Protein AF-A0A8H6L7W1-F1 (afdb_monomer)

Solvent-accessible surface area (backbone atoms only — not comparable to full-atom values): 14641 Å² total; per-residue (Å²): 111,74,62,35,68,61,37,72,23,48,51,27,48,73,57,43,58,83,92,48,17,68,61,54,17,50,52,30,41,51,31,44,53,52,17,53,49,39,42,54,36,51,52,20,42,55,53,21,52,54,54,50,49,52,48,50,74,74,33,89,84,60,77,91,52,53,63,60,45,28,51,37,19,43,51,44,48,53,52,53,48,54,44,54,72,76,39,52,90,49,42,60,59,52,50,46,52,50,52,52,51,51,57,52,48,49,51,65,51,48,51,55,49,68,71,68,51,71,69,93,61,42,64,60,47,71,77,70,59,85,80,75,85,83,78,54,100,42,69,68,59,44,51,60,57,52,49,41,59,58,53,45,70,65,52,64,47,58,60,65,44,46,41,78,55,100,66,30,71,69,49,43,64,52,44,42,59,31,51,77,76,62,77,81,87,69,86,90,83,80,83,79,59,61,67,61,53,52,52,50,47,54,52,29,48,60,55,29,55,39,42,67,80,28,70,67,62,44,54,48,38,48,47,46,22,42,49,22,48,50,52,39,50,49,58,43,51,50,40,52,51,52,35,57,74,67,72,48,81,78,77,69,68,82,81,60,80,81,117

Sequence (259 aa):
MAPTLNGQYHWVSKFAPPSAQRILSFMTGWRCVLGWQVNIASGGYLVAVQILGIMILNDPSYVFERWHGTFLIIVAAAVAISFNTFFAKRLPLVEGLMLFIHVCGFFAILIPLWVLAPKKKLARLVFTEFQINGGWPSLGLSCLIEITGLVYSLTGPNSAMHMYIRDASPVLPLGMMRTVLLMPSVEPGWDVLLNAISVSFVLTCLLSFMNIGGSVVFNASFSLTVAAFLSSYITYNFYIILKRWRGKALRNPSVELGR

Organism: NCBI:txid112416

pLDDT: mean 73.67, std 15.37, range [29.95, 95.25]

Radius of gyration: 21.75 Å; Cα contacts (8 Å, |Δi|>4): 202; chains: 1; bounding box: 56×39×64 Å

Foldseek 3Di:
DAQDLLFLLVLLLVLPDPVCSVVLSVLLVVLLVLLVLLLLLLVQLVVLVVVVVVVVVVDVPDDDDLVSSLVSSLVSLVVVLVCCQPPVVCVLVVVVVVLVCVVVVVCVVVVCCVVVPDPPCVVCCPPPDDDPPVPDPDPVVSVVLVVLVVLLVLLQLSVVSNADDPDCPPCNVVVSVCSNPDDDDDDDDDDDPVVVSVVSSVSSSVLSCVSNVHVVSSSVSSVSSSCSSVVSVCSSVVSVVVCVVVVHDDDDPVPPPPD

Mean predicted aligned error: 10.78 Å

Structure (mmCIF, N/CA/C/O backbone):
data_AF-A0A8H6L7W1-F1
#
_entry.id   AF-A0A8H6L7W1-F1
#
loop_
_atom_site.group_PDB
_atom_site.id
_atom_site.type_symbol
_atom_site.label_atom_id
_atom_site.label_alt_id
_atom_site.label_comp_id
_atom_site.label_asym_id
_atom_site.label_entity_id
_atom_site.label_seq_id
_atom_site.pdbx_PDB_ins_code
_atom_site.Cartn_x
_atom_site.Cartn_y
_atom_site.Cartn_z
_atom_site.occupancy
_atom_site.B_iso_or_equiv
_atom_site.auth_seq_id
_atom_site.auth_comp_id
_atom_site.auth_asym_id
_atom_site.auth_atom_id
_atom_site.pdbx_PDB_model_num
ATOM 1 N N . MET A 1 1 ? -10.646 -12.281 20.533 1.00 46.62 1 MET A N 1
ATOM 2 C CA . MET A 1 1 ? -10.748 -10.894 20.018 1.00 46.62 1 MET A CA 1
ATOM 3 C C . MET A 1 1 ? -12.209 -10.649 19.674 1.00 46.62 1 MET A C 1
ATOM 5 O O . MET A 1 1 ? -12.828 -11.582 19.184 1.00 46.62 1 MET A O 1
ATOM 9 N N . ALA A 1 2 ? -12.780 -9.479 19.976 1.00 44.72 2 ALA A N 1
ATOM 10 C CA . ALA A 1 2 ? -14.128 -9.151 19.504 1.00 44.72 2 ALA A CA 1
ATOM 11 C C . ALA A 1 2 ? -14.002 -8.436 18.150 1.00 44.72 2 ALA A C 1
ATOM 13 O O . ALA A 1 2 ? -13.440 -7.336 18.138 1.00 44.72 2 ALA A O 1
ATOM 14 N N . PRO A 1 3 ? -14.453 -9.035 17.034 1.00 44.62 3 PRO A N 1
ATOM 15 C CA . PRO A 1 3 ? -14.547 -8.335 15.766 1.00 44.62 3 PRO A CA 1
ATOM 16 C C . PRO A 1 3 ? -15.623 -7.272 15.961 1.00 44.62 3 PRO A C 1
ATOM 18 O O . PRO A 1 3 ? -16.750 -7.544 16.370 1.00 44.62 3 PRO A O 1
ATOM 21 N N . THR A 1 4 ? -15.278 -6.025 15.740 1.00 51.28 4 THR A N 1
ATOM 22 C CA . THR A 1 4 ? -16.279 -4.968 15.715 1.00 51.28 4 THR A CA 1
ATOM 23 C C . THR A 1 4 ? -15.988 -4.168 14.473 1.00 51.28 4 THR A C 1
ATOM 25 O O . THR A 1 4 ? -14.818 -3.890 14.221 1.00 51.28 4 THR A O 1
ATOM 28 N N . LEU A 1 5 ? -17.029 -3.737 13.756 1.00 48.47 5 LEU A N 1
ATOM 29 C CA . LEU A 1 5 ? -16.922 -2.758 12.660 1.00 48.47 5 LEU A CA 1
ATOM 30 C C . LEU A 1 5 ? -16.030 -1.557 13.048 1.00 48.47 5 LEU A C 1
ATOM 32 O O . LEU A 1 5 ? -15.353 -0.957 12.220 1.00 48.47 5 LEU A O 1
ATOM 36 N N . ASN A 1 6 ? -15.955 -1.280 14.353 1.00 50.97 6 ASN A N 1
ATOM 37 C CA . ASN A 1 6 ? -15.177 -0.222 14.975 1.00 50.97 6 ASN A CA 1
ATOM 38 C C . ASN A 1 6 ? -13.661 -0.507 15.155 1.00 50.97 6 ASN A C 1
ATOM 40 O O . ASN A 1 6 ? -12.960 0.287 15.777 1.00 50.97 6 ASN A O 1
ATOM 44 N N . GLY A 1 7 ? -13.129 -1.621 14.640 1.00 64.31 7 GLY A N 1
ATOM 45 C CA . GLY A 1 7 ? -11.688 -1.900 14.531 1.00 64.31 7 GLY A CA 1
ATOM 46 C C . GLY A 1 7 ? -10.834 -1.651 15.792 1.00 64.31 7 GLY A C 1
ATOM 47 O O . GLY A 1 7 ? -11.263 -1.843 16.931 1.00 64.31 7 GLY A O 1
ATOM 48 N N . GLN A 1 8 ? -9.586 -1.212 15.589 1.00 64.19 8 GLN A N 1
ATOM 49 C CA . GLN A 1 8 ? -8.576 -1.074 16.653 1.00 64.19 8 GLN A CA 1
ATOM 50 C C . GLN A 1 8 ? -8.909 -0.002 17.707 1.00 64.19 8 GLN A C 1
ATOM 52 O O . GLN A 1 8 ? -8.559 -0.147 18.882 1.00 64.19 8 GLN A O 1
ATOM 57 N N . TYR A 1 9 ? -9.594 1.078 17.318 1.00 68.38 9 TYR A N 1
ATOM 58 C CA . TYR A 1 9 ? -9.931 2.168 18.238 1.00 68.38 9 TYR A CA 1
ATOM 59 C C . TYR A 1 9 ? -10.991 1.747 19.263 1.00 68.38 9 TYR A C 1
ATOM 61 O O . TYR A 1 9 ? -10.940 2.193 20.410 1.00 68.38 9 TYR A O 1
ATOM 69 N N . HIS A 1 10 ? -11.898 0.834 18.900 1.00 70.38 10 HIS A N 1
ATOM 70 C CA . HIS A 1 10 ? -12.847 0.248 19.842 1.00 70.38 10 HIS A CA 1
ATOM 71 C C . HIS A 1 10 ? -12.136 -0.522 20.951 1.00 70.38 10 HIS A C 1
ATOM 73 O O . HIS A 1 10 ? -12.467 -0.378 22.129 1.00 70.38 10 HIS A O 1
ATOM 79 N N . TRP A 1 11 ? -11.103 -1.291 20.614 1.00 68.12 11 TRP A N 1
ATOM 80 C CA . TRP A 1 11 ? -10.341 -2.007 21.629 1.00 68.12 11 TRP A CA 1
ATOM 81 C C . TRP A 1 11 ? -9.561 -1.061 22.535 1.00 68.12 11 TRP A C 1
ATOM 83 O O . TRP A 1 11 ? -9.582 -1.240 23.752 1.00 68.12 11 TRP A O 1
ATOM 93 N N . VAL A 1 12 ? -8.942 -0.013 21.984 1.00 70.12 12 VAL A N 1
ATOM 94 C CA . VAL A 1 12 ? -8.317 1.033 22.810 1.00 70.12 12 VAL A CA 1
ATOM 95 C C . VAL A 1 12 ? -9.345 1.648 23.757 1.00 70.12 12 VAL A C 1
ATOM 97 O O . VAL A 1 12 ? -9.056 1.774 24.944 1.00 70.12 12 VAL A O 1
ATOM 100 N N . SER A 1 13 ? -10.574 1.895 23.300 1.00 70.75 13 SER A N 1
ATOM 101 C CA . SER A 1 13 ? -11.638 2.396 24.174 1.00 70.75 13 SER A CA 1
ATOM 102 C C . SER A 1 13 ? -12.007 1.421 25.302 1.00 70.75 13 SER A C 1
ATOM 104 O O . SER A 1 13 ? -12.389 1.844 26.382 1.00 70.75 13 SER A O 1
ATOM 106 N N . LYS A 1 14 ? -11.845 0.109 25.105 1.00 70.25 14 LYS A N 1
ATOM 107 C CA . LYS A 1 14 ? -12.203 -0.912 26.105 1.00 70.25 14 LYS A CA 1
ATOM 108 C C . LYS A 1 14 ? -11.079 -1.221 27.102 1.00 70.25 14 LYS A C 1
ATOM 110 O O . LYS A 1 14 ? -11.341 -1.692 28.212 1.00 70.25 14 LYS A O 1
ATOM 115 N N . PHE A 1 15 ? -9.824 -1.011 26.704 1.00 70.06 15 PHE A N 1
ATOM 116 C CA . PHE A 1 15 ? -8.646 -1.396 27.490 1.00 70.06 15 PHE A CA 1
ATOM 117 C C . PHE A 1 15 ? -7.860 -0.217 28.076 1.00 70.06 15 PHE A C 1
ATOM 119 O O . PHE A 1 15 ? -7.130 -0.425 29.048 1.00 70.06 15 PHE A O 1
ATOM 126 N N . ALA A 1 16 ? -8.006 0.994 27.534 1.00 72.94 16 ALA A N 1
ATOM 127 C CA . ALA A 1 16 ? -7.352 2.189 28.057 1.00 72.94 16 ALA A CA 1
ATOM 128 C C . ALA A 1 16 ? -7.916 2.610 29.432 1.00 72.94 16 ALA A C 1
ATOM 130 O O . ALA A 1 16 ? -9.067 2.309 29.757 1.00 72.94 16 ALA A O 1
ATOM 131 N N . PRO A 1 17 ? -7.124 3.315 30.265 1.00 74.81 17 PRO A N 1
ATOM 132 C CA . PRO A 1 17 ? -7.622 3.876 31.517 1.00 74.81 17 PRO A CA 1
ATOM 133 C C . PRO A 1 17 ? -8.724 4.926 31.257 1.00 74.81 17 PRO A C 1
ATOM 135 O O . PRO A 1 17 ? -8.608 5.674 30.282 1.00 74.81 17 PRO A O 1
ATOM 138 N N . PRO A 1 18 ? -9.741 5.053 32.137 1.00 75.81 18 PRO A N 1
ATOM 139 C CA . PRO A 1 18 ? -10.893 5.937 31.912 1.00 75.81 18 PRO A CA 1
ATOM 140 C C . PRO A 1 18 ? -10.523 7.398 31.621 1.00 75.81 18 PRO A C 1
ATOM 142 O O . PRO A 1 18 ? -11.167 8.048 30.803 1.00 75.81 18 PRO A O 1
ATOM 145 N N . SER A 1 19 ? -9.445 7.897 32.233 1.00 76.94 19 SER A N 1
ATOM 146 C CA . SER A 1 19 ? -8.961 9.271 32.051 1.00 76.94 19 SER A CA 1
ATOM 147 C C . SER A 1 19 ? -8.392 9.551 30.657 1.00 76.94 19 SER A C 1
ATOM 149 O O . SER A 1 19 ? -8.468 10.681 30.185 1.00 76.94 19 SER A O 1
ATOM 151 N N . ALA A 1 20 ? -7.840 8.541 29.979 1.00 76.56 20 ALA A N 1
ATOM 152 C CA . ALA A 1 20 ? -7.207 8.698 28.668 1.00 76.56 20 ALA A CA 1
ATOM 153 C C . ALA A 1 20 ? -7.992 8.019 27.533 1.00 76.56 20 ALA A C 1
ATOM 155 O O . ALA A 1 20 ? -7.643 8.175 26.364 1.00 76.56 20 ALA A O 1
ATOM 156 N N . GLN A 1 21 ? -9.068 7.294 27.853 1.00 73.94 21 GLN A N 1
ATOM 157 C CA . GLN A 1 21 ? -9.848 6.492 26.911 1.00 73.94 21 GLN A CA 1
ATOM 158 C C . GLN A 1 21 ? -10.316 7.292 25.689 1.00 73.94 21 GLN A C 1
ATOM 160 O O . GLN A 1 21 ? -10.157 6.830 24.558 1.00 73.94 21 GLN A O 1
ATOM 165 N N . ARG A 1 22 ? -10.848 8.505 25.895 1.00 68.50 22 ARG A N 1
ATOM 166 C CA . ARG A 1 22 ? -11.367 9.360 24.812 1.00 68.50 22 ARG A CA 1
ATOM 167 C C . ARG A 1 22 ? -10.260 9.812 23.858 1.00 68.50 22 ARG A C 1
ATOM 169 O O . ARG A 1 22 ? -10.394 9.644 22.650 1.00 68.50 22 ARG A O 1
ATOM 176 N N . ILE A 1 23 ? -9.158 10.333 24.401 1.00 72.38 23 ILE A N 1
ATOM 177 C CA . ILE A 1 23 ? -8.035 10.859 23.610 1.00 72.38 23 ILE A CA 1
ATOM 178 C C . ILE A 1 23 ? -7.327 9.722 22.868 1.00 72.38 23 ILE A C 1
ATOM 180 O O . ILE A 1 23 ? -7.108 9.815 21.665 1.00 72.38 23 ILE A O 1
ATOM 184 N N . LEU A 1 24 ? -7.026 8.615 23.550 1.00 73.62 24 LEU A N 1
ATOM 185 C CA . LEU A 1 24 ? -6.299 7.492 22.955 1.00 73.62 24 LEU A CA 1
ATOM 186 C C . LEU A 1 24 ? -7.101 6.795 21.857 1.00 73.62 24 LEU A C 1
ATOM 188 O O . LEU A 1 24 ? -6.536 6.431 20.827 1.00 73.62 24 LEU A O 1
ATOM 192 N N . SER A 1 25 ? -8.412 6.633 22.050 1.00 69.81 25 SER A N 1
ATOM 193 C CA . SER A 1 25 ? -9.279 6.039 21.025 1.00 69.81 25 SER A CA 1
ATOM 194 C C . SER A 1 25 ? -9.393 6.956 19.810 1.00 69.81 25 SER A C 1
ATOM 196 O O . SER A 1 25 ? -9.291 6.478 18.683 1.00 69.81 25 SER A O 1
ATOM 198 N N . PHE A 1 26 ? -9.517 8.271 20.027 1.00 70.44 26 PHE A N 1
ATOM 199 C CA . PHE A 1 26 ? -9.535 9.258 18.948 1.00 70.44 26 PHE A CA 1
ATOM 200 C C . PHE A 1 26 ? -8.222 9.264 18.154 1.00 70.44 26 PHE A C 1
ATOM 202 O O . PHE A 1 26 ? -8.244 9.146 16.932 1.00 70.44 26 PHE A O 1
ATOM 209 N N . MET A 1 27 ? -7.073 9.308 18.836 1.00 72.44 27 MET A N 1
ATOM 210 C CA . MET A 1 27 ? -5.763 9.267 18.180 1.00 72.44 27 MET A CA 1
ATOM 211 C C . MET A 1 27 ? -5.553 7.970 17.391 1.00 72.44 27 MET A C 1
ATOM 213 O O . MET A 1 27 ? -5.032 8.008 16.282 1.00 72.44 27 MET A O 1
ATOM 217 N N . THR A 1 28 ? -5.961 6.819 17.932 1.00 75.62 28 THR A N 1
ATOM 218 C CA . THR A 1 28 ? -5.862 5.528 17.230 1.00 75.62 28 THR A CA 1
ATOM 219 C C . THR A 1 28 ? -6.784 5.467 16.015 1.00 75.62 28 THR A C 1
ATOM 221 O O . THR A 1 28 ? -6.366 4.992 14.963 1.00 75.62 28 THR A O 1
ATOM 224 N N . GLY A 1 29 ? -8.006 5.994 16.121 1.00 68.25 29 GLY A N 1
ATOM 225 C CA . GLY A 1 29 ? -8.913 6.114 14.980 1.00 68.25 29 GLY A CA 1
ATOM 226 C C . GLY A 1 29 ? -8.326 6.997 13.880 1.00 68.25 29 GLY A C 1
ATOM 227 O O . GLY A 1 29 ? -8.259 6.579 12.727 1.00 68.25 29 GLY A O 1
ATOM 228 N N . TRP A 1 30 ? -7.815 8.177 14.240 1.00 74.19 30 TRP A N 1
ATOM 229 C CA . TRP A 1 30 ? -7.250 9.120 13.275 1.00 74.19 30 TRP A CA 1
ATOM 230 C C . TRP A 1 30 ? -5.974 8.603 12.606 1.00 74.19 30 TRP A C 1
ATOM 232 O O . TRP A 1 30 ? -5.819 8.736 11.396 1.00 74.19 30 TRP A O 1
ATOM 242 N N . ARG A 1 31 ? -5.092 7.930 13.358 1.00 78.50 31 ARG A N 1
ATOM 243 C CA . ARG A 1 31 ? -3.924 7.245 12.783 1.00 78.50 31 ARG A CA 1
ATOM 244 C C . ARG A 1 31 ? -4.335 6.174 11.779 1.00 78.50 31 ARG A C 1
ATOM 246 O O . ARG A 1 31 ? -3.743 6.104 10.712 1.00 78.50 31 ARG A O 1
ATOM 253 N N . CYS A 1 32 ? -5.368 5.387 12.077 1.00 78.88 32 CYS A N 1
ATOM 254 C CA . CYS A 1 32 ? -5.880 4.389 11.139 1.00 78.88 32 CYS A CA 1
ATOM 255 C C . CYS A 1 32 ? -6.416 5.038 9.851 1.00 78.88 32 CYS A C 1
ATOM 257 O O . CYS A 1 32 ? -6.053 4.607 8.759 1.00 78.88 32 CYS A O 1
ATOM 259 N N . VAL A 1 33 ? -7.211 6.110 9.966 1.00 77.00 33 VAL A N 1
ATOM 260 C CA . VAL A 1 33 ? -7.728 6.856 8.803 1.00 77.00 33 VAL A CA 1
ATOM 261 C C . VAL A 1 33 ? -6.584 7.407 7.953 1.00 77.00 33 VAL A C 1
ATOM 263 O O . VAL A 1 33 ? -6.566 7.176 6.748 1.00 77.00 33 VAL A O 1
ATOM 266 N N . LEU A 1 34 ? -5.604 8.077 8.566 1.00 81.31 34 LEU A N 1
ATOM 267 C CA . LEU A 1 34 ? -4.434 8.594 7.852 1.00 81.31 34 LEU A CA 1
ATOM 268 C C . LEU A 1 34 ? -3.639 7.473 7.173 1.00 81.31 34 LEU A C 1
ATOM 270 O O . LEU A 1 34 ? -3.261 7.621 6.016 1.00 81.31 34 LEU A O 1
ATOM 274 N N . GLY A 1 35 ? -3.439 6.343 7.857 1.00 83.56 35 GLY A N 1
ATOM 275 C CA . GLY A 1 35 ? -2.773 5.171 7.289 1.00 83.56 35 GLY A CA 1
ATOM 276 C C . GLY A 1 35 ? -3.470 4.670 6.027 1.00 83.56 35 GLY A C 1
ATOM 277 O O . GLY A 1 35 ? -2.817 4.457 5.013 1.00 83.56 35 GLY A O 1
ATOM 278 N N . TRP A 1 36 ? -4.801 4.563 6.045 1.00 82.12 36 TRP A N 1
ATOM 279 C CA . TRP A 1 36 ? -5.576 4.163 4.868 1.00 82.12 36 TRP A CA 1
ATOM 280 C C . TRP A 1 36 ? -5.521 5.179 3.723 1.00 82.12 36 TRP A C 1
ATOM 282 O O . TRP A 1 36 ? -5.407 4.770 2.570 1.00 82.12 36 TRP A O 1
ATOM 292 N N . GLN A 1 37 ? -5.559 6.481 4.014 1.00 84.44 37 GLN A N 1
ATOM 293 C CA . GLN A 1 37 ? -5.476 7.515 2.974 1.00 84.44 37 GLN A CA 1
ATOM 294 C C . GLN A 1 37 ? -4.121 7.498 2.265 1.00 84.44 37 GLN A C 1
ATOM 296 O O . GLN A 1 37 ? -4.051 7.491 1.036 1.00 84.44 37 GLN A O 1
ATOM 301 N N . VAL A 1 38 ? -3.038 7.430 3.039 1.00 85.38 38 VAL A N 1
ATOM 302 C CA . VAL A 1 38 ? -1.685 7.366 2.482 1.00 85.38 38 VAL A CA 1
ATOM 303 C C . VAL A 1 38 ? -1.471 6.044 1.742 1.00 85.38 38 VAL A C 1
ATOM 305 O O . VAL A 1 38 ? -0.868 6.046 0.674 1.00 85.38 38 VAL A O 1
ATOM 308 N N . ASN A 1 39 ? -2.060 4.942 2.221 1.00 85.25 39 ASN A N 1
ATOM 309 C CA . ASN A 1 39 ? -1.998 3.647 1.548 1.00 85.25 39 ASN A CA 1
ATOM 310 C C . ASN A 1 39 ? -2.597 3.671 0.129 1.00 85.25 39 ASN A C 1
ATOM 312 O O . ASN A 1 39 ? -2.016 3.095 -0.788 1.00 85.25 39 ASN A O 1
ATOM 316 N N . ILE A 1 40 ? -3.737 4.345 -0.070 1.00 84.25 40 ILE A N 1
ATOM 317 C CA . ILE A 1 40 ? -4.368 4.469 -1.396 1.00 84.25 40 ILE A CA 1
ATOM 318 C C . ILE A 1 40 ? -3.458 5.253 -2.350 1.00 84.25 40 ILE A C 1
ATOM 320 O O . ILE A 1 40 ? -3.230 4.820 -3.482 1.00 84.25 40 ILE A O 1
ATOM 324 N N . ALA A 1 41 ? -2.882 6.366 -1.886 1.00 86.38 41 ALA A N 1
ATOM 325 C CA . ALA A 1 41 ? -1.928 7.147 -2.673 1.00 86.38 41 ALA A CA 1
ATOM 326 C C . ALA A 1 41 ? -0.659 6.338 -3.017 1.00 86.38 41 ALA A C 1
ATOM 328 O O . ALA A 1 41 ? -0.222 6.340 -4.169 1.00 86.38 41 ALA A O 1
ATOM 329 N N . SER A 1 42 ? -0.117 5.591 -2.046 1.00 85.75 42 SER A N 1
ATOM 330 C CA . SER A 1 42 ? 0.986 4.630 -2.219 1.00 85.75 42 SER A CA 1
ATOM 331 C C . SER A 1 42 ? 0.690 3.575 -3.287 1.00 85.75 42 SER A C 1
ATOM 333 O O . SER A 1 42 ? 1.518 3.355 -4.172 1.00 85.75 42 SER A O 1
ATOM 335 N N . GLY A 1 43 ? -0.504 2.978 -3.270 1.00 85.44 43 GLY A N 1
ATOM 336 C CA . GLY A 1 43 ? -0.933 2.015 -4.286 1.00 85.44 43 GLY A CA 1
ATOM 337 C C . GLY A 1 43 ? -1.014 2.624 -5.689 1.00 85.44 43 GLY A C 1
ATOM 338 O O . GLY A 1 43 ? -0.491 2.048 -6.643 1.00 85.44 43 GLY A O 1
ATOM 339 N N . GLY A 1 44 ? -1.600 3.820 -5.817 1.00 88.56 44 GLY A N 1
ATOM 340 C CA . GLY A 1 44 ? -1.685 4.534 -7.096 1.00 88.56 44 GLY A CA 1
ATOM 341 C C . GLY A 1 44 ? -0.315 4.842 -7.709 1.00 88.56 44 GLY A C 1
ATOM 342 O O . GLY A 1 44 ? -0.140 4.747 -8.922 1.00 88.56 44 GLY A O 1
ATOM 343 N N . TYR A 1 45 ? 0.684 5.148 -6.881 1.00 86.38 45 TYR A N 1
ATOM 344 C CA . TYR A 1 45 ? 2.053 5.371 -7.350 1.00 86.38 45 TYR A CA 1
ATOM 345 C C . TYR A 1 45 ? 2.726 4.112 -7.869 1.00 86.38 45 TYR A C 1
ATOM 347 O O . TYR A 1 45 ? 3.381 4.177 -8.905 1.00 86.38 45 TYR A O 1
ATOM 355 N N . LEU A 1 46 ? 2.558 2.968 -7.197 1.00 86.94 46 LEU A N 1
ATOM 356 C CA . LEU A 1 46 ? 3.115 1.709 -7.696 1.00 86.94 46 LEU A CA 1
ATOM 357 C C . LEU A 1 46 ? 2.577 1.406 -9.097 1.00 86.94 46 LEU A C 1
ATOM 359 O O . LEU A 1 46 ? 3.354 1.070 -9.986 1.00 86.94 46 LEU A O 1
ATOM 363 N N . VAL A 1 47 ? 1.278 1.622 -9.323 1.00 90.88 47 VAL A N 1
ATOM 364 C CA . VAL A 1 47 ? 0.668 1.500 -10.656 1.00 90.88 47 VAL A CA 1
ATOM 365 C C . VAL A 1 47 ? 1.297 2.485 -11.646 1.00 90.88 47 VAL A C 1
ATOM 367 O O . VAL A 1 47 ? 1.711 2.081 -12.732 1.00 90.88 47 VAL A O 1
ATOM 370 N N . ALA A 1 48 ? 1.423 3.761 -11.270 1.00 90.81 48 ALA A N 1
ATOM 371 C CA . ALA A 1 48 ? 2.017 4.786 -12.125 1.00 90.81 48 ALA A CA 1
ATOM 372 C C . ALA A 1 48 ? 3.466 4.456 -12.524 1.00 90.81 48 ALA A C 1
ATOM 374 O O . ALA A 1 48 ? 3.814 4.575 -13.696 1.00 90.81 48 ALA A O 1
ATOM 375 N N . VAL A 1 49 ? 4.301 3.999 -11.584 1.00 88.06 49 VAL A N 1
ATOM 376 C CA . VAL A 1 49 ? 5.702 3.630 -11.849 1.00 88.06 49 VAL A CA 1
ATOM 377 C C . VAL A 1 49 ? 5.800 2.435 -12.794 1.00 88.06 49 VAL A C 1
ATOM 379 O O . VAL A 1 49 ? 6.650 2.451 -13.680 1.00 88.06 49 VAL A O 1
ATOM 382 N N . GLN A 1 50 ? 4.928 1.429 -12.666 1.00 91.38 50 GLN A N 1
ATOM 383 C CA . GLN A 1 50 ? 4.922 0.295 -13.599 1.00 91.38 50 GLN A CA 1
ATOM 384 C C . GLN A 1 50 ? 4.546 0.734 -15.020 1.00 91.38 50 GLN A C 1
ATOM 386 O O . GLN A 1 50 ? 5.218 0.357 -15.978 1.00 91.38 50 GLN A O 1
ATOM 391 N N . ILE A 1 51 ? 3.524 1.585 -15.162 1.00 93.38 51 ILE A N 1
ATOM 392 C CA . ILE A 1 51 ? 3.113 2.128 -16.467 1.00 93.38 51 ILE A CA 1
ATOM 393 C C . ILE A 1 51 ? 4.246 2.958 -17.084 1.00 93.38 51 ILE A C 1
ATOM 395 O O . ILE A 1 51 ? 4.609 2.745 -18.238 1.00 93.38 51 ILE A O 1
ATOM 399 N N . LEU A 1 52 ? 4.848 3.865 -16.311 1.00 91.94 52 LEU A N 1
ATOM 400 C CA . LEU A 1 52 ? 5.967 4.691 -16.770 1.00 91.94 52 LEU A CA 1
ATOM 401 C C . LEU A 1 52 ? 7.194 3.856 -17.136 1.00 91.94 52 LEU A C 1
ATOM 403 O O . LEU A 1 52 ? 7.861 4.161 -18.121 1.00 91.94 52 LEU A O 1
ATOM 407 N N . GLY A 1 53 ? 7.470 2.792 -16.381 1.00 90.38 53 GLY A N 1
ATOM 408 C CA . GLY A 1 53 ? 8.536 1.845 -16.693 1.00 90.38 53 GLY A CA 1
ATOM 409 C C . GLY A 1 53 ? 8.329 1.196 -18.059 1.00 90.38 53 GLY A C 1
ATOM 410 O O . GLY A 1 53 ? 9.254 1.153 -18.864 1.00 90.38 53 GLY A O 1
ATOM 411 N N . ILE A 1 54 ? 7.099 0.774 -18.367 1.00 93.25 54 ILE A N 1
ATOM 412 C CA . ILE A 1 54 ? 6.749 0.224 -19.684 1.00 93.25 54 ILE A CA 1
ATOM 413 C C . ILE A 1 54 ? 6.904 1.282 -20.786 1.00 93.25 54 ILE A C 1
ATOM 415 O O . ILE A 1 54 ? 7.398 0.957 -21.863 1.00 93.25 54 ILE A O 1
ATOM 419 N N . MET A 1 55 ? 6.518 2.538 -20.539 1.00 93.12 55 MET A N 1
ATOM 420 C CA . MET A 1 55 ? 6.669 3.620 -21.523 1.00 93.12 55 MET A CA 1
ATOM 421 C C . MET A 1 55 ? 8.141 3.878 -21.863 1.00 93.12 55 MET A C 1
ATOM 423 O O . MET A 1 55 ? 8.502 3.868 -23.035 1.00 93.12 55 MET A O 1
ATOM 427 N N . ILE A 1 56 ? 8.994 4.025 -20.843 1.00 92.25 56 ILE A N 1
ATOM 428 C CA . ILE A 1 56 ? 10.439 4.252 -21.009 1.00 92.25 56 ILE A CA 1
ATOM 429 C C . ILE A 1 56 ? 11.105 3.084 -21.751 1.00 92.25 56 ILE A C 1
ATOM 431 O O . ILE A 1 56 ? 12.003 3.293 -22.560 1.00 92.25 56 ILE A O 1
ATOM 435 N N . LEU A 1 57 ? 10.678 1.845 -21.484 1.00 92.06 57 LEU A N 1
ATOM 436 C CA . LEU A 1 57 ? 11.246 0.659 -22.131 1.00 92.06 57 LEU A CA 1
ATOM 437 C C . LEU A 1 57 ? 10.834 0.503 -23.601 1.00 92.06 57 LEU A C 1
ATOM 439 O O . LEU A 1 57 ? 11.589 -0.091 -24.367 1.00 92.06 57 LEU A O 1
ATOM 443 N N . ASN A 1 58 ? 9.652 0.991 -23.990 1.00 95.25 58 ASN A N 1
ATOM 444 C CA . ASN A 1 58 ? 9.145 0.858 -25.360 1.00 95.25 58 ASN A CA 1
ATOM 445 C C . ASN A 1 58 ? 9.517 2.036 -26.266 1.00 95.25 58 ASN A C 1
ATOM 447 O O . ASN A 1 58 ? 9.635 1.839 -27.474 1.00 95.25 58 ASN A O 1
ATOM 451 N N . ASP A 1 59 ? 9.696 3.238 -25.715 1.00 92.25 59 ASP A N 1
ATOM 452 C CA . ASP A 1 59 ? 10.038 4.437 -26.481 1.00 92.25 59 ASP A CA 1
ATOM 453 C C . ASP A 1 59 ? 11.316 5.103 -25.937 1.00 92.25 59 ASP A C 1
ATOM 455 O O . ASP A 1 59 ? 11.267 5.808 -24.925 1.00 92.25 59 ASP A O 1
ATOM 459 N N . PRO A 1 60 ? 12.462 4.945 -26.627 1.00 88.06 60 PRO A N 1
ATOM 460 C CA . PRO A 1 60 ? 13.720 5.584 -26.245 1.00 88.06 60 PRO A CA 1
ATOM 461 C C . PRO A 1 60 ? 13.690 7.120 -26.283 1.00 88.06 60 PRO A C 1
ATOM 463 O O . PRO A 1 60 ? 14.584 7.751 -25.722 1.00 88.06 60 PRO A O 1
ATOM 466 N N . SER A 1 61 ? 12.713 7.729 -26.965 1.00 92.44 61 SER A N 1
ATOM 467 C CA . SER A 1 61 ? 12.567 9.187 -27.056 1.00 92.44 61 SER A CA 1
ATOM 468 C C . SER A 1 61 ? 11.751 9.790 -25.909 1.00 92.44 61 SER A C 1
ATOM 470 O O . SER A 1 61 ? 11.713 11.012 -25.748 1.00 92.44 61 SER A O 1
ATOM 472 N N . TYR A 1 62 ? 11.126 8.948 -25.083 1.00 91.56 62 TYR A N 1
ATOM 473 C CA . TYR A 1 62 ? 10.283 9.401 -23.991 1.00 91.56 62 TYR A CA 1
ATOM 474 C C . TYR A 1 62 ? 11.107 10.015 -22.854 1.00 91.56 62 TYR A C 1
ATOM 476 O O . TYR A 1 62 ? 11.914 9.355 -22.195 1.00 91.56 62 TYR A O 1
ATOM 484 N N . VAL A 1 63 ? 10.849 11.293 -22.575 1.00 90.94 63 VAL A N 1
ATOM 485 C CA . VAL A 1 63 ? 11.457 12.014 -21.454 1.00 90.94 63 VAL A CA 1
ATOM 486 C C . VAL A 1 63 ? 10.536 11.921 -20.243 1.00 90.94 63 VAL A C 1
ATOM 488 O O . VAL A 1 63 ? 9.403 12.402 -20.248 1.00 90.94 63 VAL A O 1
ATOM 491 N N . PHE A 1 64 ? 11.025 11.286 -19.180 1.00 86.25 64 PHE A N 1
ATOM 492 C CA . PHE A 1 64 ? 10.281 11.181 -17.933 1.00 86.25 64 PHE A CA 1
ATOM 493 C C . PHE A 1 64 ? 10.199 12.536 -17.220 1.00 86.25 64 PHE A C 1
ATOM 495 O O . PHE A 1 64 ? 11.211 13.082 -16.777 1.00 86.25 64 PHE A O 1
ATOM 502 N N . GLU A 1 65 ? 8.974 13.018 -17.013 1.00 88.56 65 GLU A N 1
ATOM 503 C CA . GLU A 1 65 ? 8.685 14.164 -16.159 1.00 88.56 65 GLU A CA 1
ATOM 504 C C . GLU A 1 65 ? 7.846 13.753 -14.944 1.00 88.56 65 GLU A C 1
ATOM 506 O O . GLU A 1 65 ? 6.982 12.875 -15.002 1.00 88.56 65 GLU A O 1
ATOM 511 N N . ARG A 1 66 ? 8.072 14.417 -13.804 1.00 83.81 66 ARG A N 1
ATOM 512 C CA . ARG A 1 66 ? 7.428 14.048 -12.528 1.00 83.81 66 ARG A CA 1
ATOM 513 C C . ARG A 1 66 ? 5.906 14.167 -12.566 1.00 83.81 66 ARG A C 1
ATOM 515 O O . ARG A 1 66 ? 5.215 13.381 -11.915 1.00 83.81 66 ARG A O 1
ATOM 522 N N . TRP A 1 67 ? 5.380 15.121 -13.331 1.00 87.31 67 TRP A N 1
ATOM 523 C CA . TRP A 1 67 ? 3.939 15.313 -13.452 1.00 87.31 67 TRP A CA 1
ATOM 524 C C . TRP A 1 67 ? 3.260 14.155 -14.197 1.00 87.31 67 TRP A C 1
ATOM 526 O O . TRP A 1 67 ? 2.103 13.872 -13.891 1.00 87.31 67 TRP A O 1
ATOM 536 N N . HIS A 1 68 ? 3.972 13.420 -15.070 1.00 91.50 68 HIS A N 1
ATOM 537 C CA . HIS A 1 68 ? 3.445 12.201 -15.699 1.00 91.50 68 HIS A CA 1
ATOM 538 C C . HIS A 1 68 ? 3.035 11.180 -14.627 1.00 91.50 68 HIS A C 1
ATOM 540 O O . HIS A 1 68 ? 1.948 10.608 -14.682 1.00 91.50 68 HIS A O 1
ATOM 546 N N . GLY A 1 69 ? 3.870 11.009 -13.595 1.00 88.69 69 GLY A N 1
ATOM 547 C CA . GLY A 1 69 ? 3.565 10.133 -12.463 1.00 88.69 69 GLY A CA 1
ATOM 548 C C . GLY A 1 69 ? 2.369 10.624 -11.649 1.00 88.69 69 GLY A C 1
ATOM 549 O O . GLY A 1 69 ? 1.465 9.846 -11.362 1.00 88.69 69 GLY A O 1
ATOM 550 N N . THR A 1 70 ? 2.315 11.921 -11.329 1.00 89.38 70 THR A N 1
ATOM 551 C CA . THR A 1 70 ? 1.183 12.520 -10.596 1.00 89.38 70 THR A CA 1
ATOM 552 C C . THR A 1 70 ? -0.137 12.319 -11.338 1.00 89.38 70 THR A C 1
ATOM 554 O O . THR A 1 70 ? -1.125 11.894 -10.743 1.00 89.38 70 THR A O 1
ATOM 557 N N . PHE A 1 71 ? -0.143 12.567 -12.648 1.00 91.94 71 PHE A N 1
ATOM 558 C CA . PHE A 1 71 ? -1.318 12.379 -13.489 1.00 91.94 71 PHE A CA 1
ATOM 559 C C . PHE A 1 71 ? -1.802 10.923 -13.475 1.00 91.94 71 PHE A C 1
ATOM 561 O O . PHE A 1 71 ? -2.982 10.669 -13.237 1.00 91.94 71 PHE A O 1
ATOM 568 N N . LEU A 1 72 ? -0.891 9.959 -13.636 1.00 93.38 72 LEU A N 1
ATOM 569 C CA . LEU A 1 72 ? -1.229 8.534 -13.602 1.00 93.38 72 LEU A CA 1
ATOM 570 C C . LEU A 1 72 ? -1.773 8.078 -12.241 1.00 93.38 72 LEU A C 1
ATOM 572 O O . LEU A 1 72 ? -2.680 7.250 -12.209 1.00 93.38 72 LEU A O 1
ATOM 576 N N . ILE A 1 73 ? -1.292 8.642 -11.128 1.00 91.00 73 ILE A N 1
ATOM 577 C CA . ILE A 1 73 ? -1.850 8.372 -9.790 1.00 91.00 73 ILE A CA 1
ATOM 578 C C . ILE A 1 73 ? -3.309 8.834 -9.713 1.00 91.00 73 ILE A C 1
ATOM 580 O O . ILE A 1 73 ? -4.164 8.091 -9.230 1.00 91.00 73 ILE A O 1
ATOM 584 N N . ILE A 1 74 ? -3.610 10.041 -10.204 1.00 91.69 74 ILE A N 1
ATOM 585 C CA . ILE A 1 74 ? -4.975 10.589 -10.215 1.00 91.69 74 ILE A CA 1
ATOM 586 C C . ILE A 1 74 ? -5.892 9.721 -11.084 1.00 91.69 74 ILE A C 1
ATOM 588 O O . ILE A 1 74 ? -7.002 9.391 -10.665 1.00 91.69 74 ILE A O 1
ATOM 592 N N . VAL A 1 75 ? -5.419 9.302 -12.261 1.00 93.81 75 VAL A N 1
ATOM 593 C CA . VAL A 1 75 ? -6.162 8.399 -13.153 1.00 93.81 75 VAL A CA 1
ATOM 594 C C . VAL A 1 75 ? -6.418 7.050 -12.478 1.00 93.81 75 VAL A C 1
ATOM 596 O O . VAL A 1 75 ? -7.556 6.582 -12.469 1.00 93.81 75 VAL A O 1
ATOM 599 N N . ALA A 1 76 ? -5.405 6.444 -11.854 1.00 91.50 76 ALA A N 1
ATOM 600 C CA . ALA A 1 76 ? -5.555 5.179 -11.136 1.00 91.50 76 ALA A CA 1
ATOM 601 C C . ALA A 1 76 ? -6.571 5.291 -9.986 1.00 91.50 76 ALA A C 1
ATOM 603 O O . ALA A 1 76 ? -7.427 4.418 -9.830 1.00 91.50 76 ALA A O 1
ATOM 604 N N . ALA A 1 77 ? -6.537 6.389 -9.225 1.00 89.56 77 ALA A N 1
ATOM 605 C CA . ALA A 1 77 ? -7.506 6.662 -8.167 1.00 89.56 77 ALA A CA 1
ATOM 606 C C . ALA A 1 77 ? -8.933 6.832 -8.720 1.00 89.56 77 ALA A C 1
ATOM 608 O O . ALA A 1 77 ? -9.878 6.270 -8.166 1.00 89.56 77 ALA A O 1
ATOM 609 N N . ALA A 1 78 ? -9.099 7.545 -9.838 1.00 89.44 78 ALA A N 1
ATOM 610 C CA . ALA A 1 78 ? -10.396 7.732 -10.487 1.00 89.44 78 ALA A CA 1
ATOM 611 C C . ALA A 1 78 ? -10.992 6.402 -10.986 1.00 89.44 78 ALA A C 1
ATOM 613 O O . ALA A 1 78 ? -12.186 6.142 -10.801 1.00 89.44 78 ALA A O 1
ATOM 614 N N . VAL A 1 79 ? -10.158 5.527 -11.559 1.00 90.06 79 VAL A N 1
ATOM 615 C CA . VAL A 1 79 ? -10.559 4.174 -11.975 1.00 90.06 79 VAL A CA 1
ATOM 616 C C . VAL A 1 79 ? -10.951 3.330 -10.764 1.00 90.06 79 VAL A C 1
ATOM 618 O O . VAL A 1 79 ? -12.025 2.727 -10.768 1.00 90.06 79 VAL A O 1
ATOM 621 N N . ALA A 1 80 ? -10.133 3.321 -9.707 1.00 85.31 80 ALA A N 1
ATOM 622 C CA . ALA A 1 80 ? -10.412 2.564 -8.489 1.00 85.31 80 ALA A CA 1
ATOM 623 C C . ALA A 1 80 ? -11.740 2.984 -7.843 1.00 85.31 80 ALA A C 1
ATOM 625 O O . ALA A 1 80 ? -12.509 2.137 -7.388 1.00 85.31 80 ALA A O 1
ATOM 626 N N . ILE A 1 81 ? -12.044 4.280 -7.838 1.00 83.50 81 ILE A N 1
ATOM 627 C CA . ILE A 1 81 ? -13.298 4.810 -7.300 1.00 83.50 81 ILE A CA 1
ATOM 628 C C . ILE A 1 81 ? -14.485 4.438 -8.167 1.00 83.50 81 ILE A C 1
ATOM 630 O O . ILE A 1 81 ? -15.470 3.925 -7.647 1.00 83.50 81 ILE A O 1
ATOM 634 N N . SER A 1 82 ? -14.371 4.616 -9.481 1.00 84.38 82 SER A N 1
ATOM 635 C CA . SER A 1 82 ? -15.421 4.210 -10.417 1.00 84.38 82 SER A CA 1
ATOM 636 C C . SER A 1 82 ? -15.744 2.722 -10.248 1.00 84.38 82 SER A C 1
ATOM 638 O O . SER A 1 82 ? -16.909 2.327 -10.184 1.00 84.38 82 SER A O 1
ATOM 640 N N . PHE A 1 83 ? -14.713 1.891 -10.079 1.00 82.50 83 PHE A N 1
ATOM 641 C CA . PHE A 1 83 ? -14.882 0.466 -9.838 1.00 82.50 83 PHE A CA 1
ATOM 642 C C . PHE A 1 83 ? -15.569 0.168 -8.499 1.00 82.50 83 PHE A C 1
ATOM 644 O O . PHE A 1 83 ? -16.525 -0.605 -8.456 1.00 82.50 83 PHE A O 1
ATOM 651 N N . ASN A 1 84 ? -15.145 0.819 -7.414 1.00 79.06 84 ASN A N 1
ATOM 652 C CA . ASN A 1 84 ? -15.764 0.650 -6.098 1.00 79.06 84 ASN A CA 1
ATOM 653 C C . ASN A 1 84 ? -17.214 1.149 -6.053 1.00 79.06 84 ASN A C 1
ATOM 655 O O . ASN A 1 84 ? -18.037 0.559 -5.363 1.00 79.06 84 ASN A O 1
ATOM 659 N N . THR A 1 85 ? -17.561 2.197 -6.797 1.00 80.06 85 THR A N 1
ATOM 660 C CA . THR A 1 85 ? -18.929 2.728 -6.820 1.00 80.06 85 THR A CA 1
ATOM 661 C C . THR A 1 85 ? -19.869 1.857 -7.652 1.00 80.06 85 THR A C 1
ATOM 663 O O . THR A 1 85 ? -20.968 1.544 -7.200 1.00 80.06 85 THR A O 1
ATOM 666 N N . PHE A 1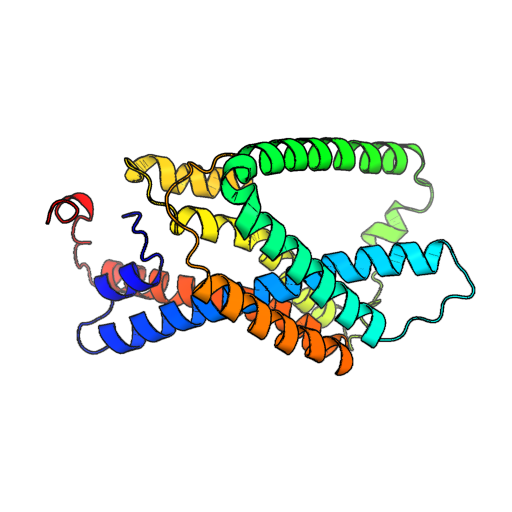 86 ? -19.456 1.432 -8.850 1.00 80.25 86 PHE A N 1
ATOM 667 C CA . PHE A 1 86 ? -20.353 0.736 -9.783 1.00 80.25 86 PHE A CA 1
ATOM 668 C C . PHE A 1 86 ? -20.261 -0.796 -9.721 1.00 80.25 86 PHE A C 1
ATOM 670 O O . PHE A 1 86 ? -21.228 -1.484 -10.050 1.00 80.25 86 PHE A O 1
ATOM 677 N N . PHE A 1 87 ? -19.127 -1.352 -9.285 1.00 78.12 87 PHE A N 1
ATOM 678 C CA . PHE A 1 87 ? -18.833 -2.788 -9.367 1.00 78.12 87 PHE A CA 1
ATOM 679 C C . PHE A 1 87 ? -18.570 -3.456 -8.010 1.00 78.12 87 PHE A C 1
ATOM 681 O O . PHE A 1 87 ? -18.169 -4.619 -7.995 1.00 78.12 87 PHE A O 1
ATOM 688 N N . ALA A 1 88 ? -18.877 -2.803 -6.879 1.00 73.00 88 ALA A N 1
ATOM 689 C CA . ALA A 1 88 ? -18.683 -3.359 -5.529 1.00 73.00 88 ALA A CA 1
ATOM 690 C C . ALA A 1 88 ? -19.200 -4.803 -5.369 1.00 73.00 88 ALA A C 1
ATOM 692 O O . ALA A 1 88 ? -18.537 -5.647 -4.777 1.00 73.00 88 ALA A O 1
ATOM 693 N N . LYS A 1 89 ? -20.357 -5.132 -5.962 1.00 74.12 89 LYS A N 1
ATOM 694 C CA . LYS A 1 89 ? -20.950 -6.483 -5.885 1.00 74.12 89 LYS A CA 1
ATOM 695 C C . LYS A 1 89 ? -20.148 -7.561 -6.627 1.00 74.12 89 LYS A C 1
ATOM 697 O O . LYS A 1 89 ? -20.306 -8.740 -6.335 1.00 74.12 89 LYS A O 1
ATOM 702 N N . ARG A 1 90 ? -19.322 -7.175 -7.604 1.00 76.94 90 ARG A N 1
ATOM 703 C CA . ARG A 1 90 ? -18.458 -8.080 -8.385 1.00 76.94 90 ARG A CA 1
ATOM 704 C C . ARG A 1 90 ? -17.025 -8.124 -7.855 1.00 76.94 90 ARG A C 1
ATOM 706 O O . ARG A 1 90 ? -16.229 -8.909 -8.368 1.00 76.94 90 ARG A O 1
ATOM 713 N N . LEU A 1 91 ? -16.710 -7.316 -6.841 1.00 76.31 91 LEU A N 1
ATOM 714 C CA . LEU A 1 91 ? -15.377 -7.218 -6.256 1.00 76.31 91 LEU A CA 1
ATOM 715 C C . LEU A 1 91 ? -14.823 -8.588 -5.815 1.00 76.31 91 LEU A C 1
ATOM 717 O O . LEU A 1 91 ? -13.716 -8.902 -6.246 1.00 76.31 91 LEU A O 1
ATOM 721 N N . PRO A 1 92 ? -15.584 -9.471 -5.128 1.00 77.56 92 PRO A N 1
ATOM 722 C CA . PRO A 1 92 ? -15.050 -10.772 -4.712 1.00 77.56 92 PRO A CA 1
ATOM 723 C C . PRO A 1 92 ? -14.629 -11.675 -5.884 1.00 77.56 92 PRO A C 1
ATOM 725 O O . PRO A 1 92 ? -13.660 -12.425 -5.787 1.00 77.56 92 PRO A O 1
ATOM 728 N N . LEU A 1 93 ? -15.334 -11.596 -7.021 1.00 79.94 93 LEU A N 1
ATOM 729 C CA . LEU A 1 93 ? -14.993 -12.366 -8.223 1.00 79.94 93 LEU A CA 1
ATOM 730 C C . LEU A 1 93 ? -13.710 -11.832 -8.865 1.00 79.94 93 LEU A C 1
ATOM 732 O O . LEU A 1 93 ? -12.840 -12.606 -9.263 1.00 79.94 93 LEU A O 1
ATOM 736 N N . VAL A 1 94 ? -13.590 -10.508 -8.953 1.00 81.12 94 VAL A N 1
ATOM 737 C CA . VAL A 1 94 ? -12.427 -9.829 -9.537 1.00 81.12 94 VAL A CA 1
ATOM 738 C C . VAL A 1 94 ? -11.183 -10.081 -8.688 1.00 81.12 94 VAL A C 1
ATOM 740 O O . VAL A 1 94 ? -10.131 -10.382 -9.242 1.00 81.12 94 VAL A O 1
ATOM 743 N N . GLU A 1 95 ? -11.310 -10.043 -7.362 1.00 77.94 95 GLU A N 1
ATOM 744 C CA . GLU A 1 95 ? -10.241 -10.406 -6.425 1.00 77.94 95 GLU A CA 1
ATOM 745 C C . GLU A 1 95 ? -9.773 -11.852 -6.629 1.00 77.94 95 GLU A C 1
ATOM 747 O O . GLU A 1 95 ? -8.571 -12.098 -6.740 1.00 77.94 95 GLU A O 1
ATOM 752 N N . GLY A 1 96 ? -10.705 -12.805 -6.754 1.00 76.75 96 GLY A N 1
ATOM 753 C CA . GLY A 1 96 ? -10.375 -14.206 -7.023 1.00 76.75 96 GLY A CA 1
ATOM 754 C C . GLY A 1 96 ? -9.627 -14.402 -8.347 1.00 76.75 96 GLY A C 1
ATOM 755 O O . GLY A 1 96 ? -8.625 -15.118 -8.397 1.00 76.75 96 GLY A O 1
ATOM 756 N N . LEU A 1 97 ? -10.065 -13.721 -9.411 1.00 87.94 97 LEU A N 1
ATOM 757 C CA . LEU A 1 97 ? -9.388 -13.748 -10.710 1.00 87.94 97 LEU A CA 1
ATOM 758 C C . LEU A 1 97 ? -7.993 -13.111 -10.640 1.00 87.94 97 LEU A C 1
ATOM 760 O O . LEU A 1 97 ? -7.034 -13.666 -11.174 1.00 87.94 97 LEU A O 1
ATOM 764 N N . MET A 1 98 ? -7.862 -11.965 -9.970 1.00 83.12 98 MET A N 1
ATOM 765 C CA . MET A 1 98 ? -6.577 -11.288 -9.812 1.00 83.12 98 MET A CA 1
ATOM 766 C C . MET A 1 98 ? -5.591 -12.139 -9.022 1.00 83.12 98 MET A C 1
ATOM 768 O O . MET A 1 98 ? -4.433 -12.220 -9.423 1.00 83.12 98 MET A O 1
ATOM 772 N N . LEU A 1 99 ? -6.032 -12.827 -7.966 1.00 81.12 99 LEU A N 1
ATOM 773 C CA . LEU A 1 99 ? -5.188 -13.769 -7.233 1.00 81.12 99 LEU A CA 1
ATOM 774 C C . LEU A 1 99 ? -4.678 -14.886 -8.150 1.00 81.12 99 LEU A C 1
ATOM 776 O O . LEU A 1 99 ? -3.485 -15.185 -8.146 1.00 81.12 99 LEU A O 1
ATOM 780 N N . PHE A 1 100 ? -5.557 -15.467 -8.970 1.00 86.94 100 PHE A N 1
ATOM 781 C CA . PHE A 1 100 ? -5.163 -16.490 -9.936 1.00 86.94 100 PHE A CA 1
ATOM 782 C C . PHE A 1 100 ? -4.111 -15.965 -10.925 1.00 86.94 100 PHE A C 1
ATOM 784 O O . PHE A 1 100 ? -3.081 -16.611 -11.123 1.00 86.94 100 PHE A O 1
ATOM 791 N N . ILE A 1 101 ? -4.326 -14.770 -11.490 1.00 90.69 101 ILE A N 1
ATOM 792 C CA . ILE A 1 101 ? -3.374 -14.117 -12.401 1.00 90.69 101 ILE A CA 1
ATOM 793 C C . ILE A 1 101 ? -2.037 -13.848 -11.701 1.00 90.69 101 ILE A C 1
ATOM 795 O O . ILE A 1 101 ? -0.995 -14.104 -12.293 1.00 90.69 101 ILE A O 1
ATOM 799 N N . HIS A 1 102 ? -2.038 -13.383 -10.449 1.00 86.56 102 HIS A N 1
ATOM 800 C CA . HIS A 1 102 ? -0.807 -13.113 -9.699 1.00 86.56 102 HIS A CA 1
ATOM 801 C C . HIS A 1 102 ? -0.011 -14.390 -9.422 1.00 86.56 102 HIS A C 1
ATOM 803 O O . HIS A 1 102 ? 1.198 -14.412 -9.642 1.00 86.56 102 HIS A O 1
ATOM 809 N N . VAL A 1 103 ? -0.673 -15.467 -8.986 1.00 87.06 103 VAL A N 1
ATOM 810 C CA . VAL A 1 103 ? -0.009 -16.756 -8.731 1.00 87.06 103 VAL A CA 1
ATOM 811 C C . VAL A 1 103 ? 0.554 -17.333 -10.030 1.00 87.06 103 VAL A C 1
ATOM 813 O O . VAL A 1 103 ? 1.716 -17.732 -10.074 1.00 87.06 103 VAL A O 1
ATOM 816 N N . CYS A 1 104 ? -0.227 -17.332 -11.113 1.00 92.94 104 CYS A N 1
ATOM 817 C CA . CYS A 1 104 ? 0.244 -17.815 -12.411 1.00 92.94 104 CYS A CA 1
ATOM 818 C C . CYS A 1 104 ? 1.378 -16.940 -12.967 1.00 92.94 104 CYS A C 1
ATOM 820 O O . CYS A 1 104 ? 2.386 -17.464 -13.433 1.00 92.94 104 CYS A O 1
ATOM 822 N N . GLY A 1 105 ? 1.242 -15.616 -12.874 1.00 90.50 105 GLY A N 1
ATOM 823 C CA . GLY A 1 105 ? 2.239 -14.637 -13.302 1.00 90.50 105 GLY A CA 1
ATOM 824 C C . GLY A 1 105 ? 3.559 -14.769 -12.545 1.00 90.50 105 GLY A C 1
ATOM 825 O O . GLY A 1 105 ? 4.623 -14.699 -13.156 1.00 90.50 105 GLY A O 1
ATOM 826 N N . PHE A 1 106 ? 3.506 -15.056 -11.241 1.00 89.19 106 PHE A N 1
ATOM 827 C CA . PHE A 1 106 ? 4.692 -15.347 -10.437 1.00 89.19 106 PHE A CA 1
ATOM 828 C C . PHE A 1 106 ? 5.495 -16.511 -11.028 1.00 89.19 106 PHE A C 1
ATOM 830 O O . PHE A 1 106 ? 6.691 -16.365 -11.276 1.00 89.19 106 PHE A O 1
ATOM 837 N N . PHE A 1 107 ? 4.846 -17.639 -11.332 1.00 92.81 107 PHE A N 1
ATOM 838 C CA . PHE A 1 107 ? 5.525 -18.776 -11.963 1.00 92.81 107 PHE A CA 1
ATOM 839 C C . PHE A 1 107 ? 5.946 -18.483 -13.406 1.00 92.81 107 PHE A C 1
ATOM 841 O O . PHE A 1 107 ? 7.029 -18.901 -13.818 1.00 92.81 107 PHE A O 1
ATOM 848 N N . ALA A 1 108 ? 5.141 -17.725 -14.154 1.00 94.06 108 ALA A N 1
ATOM 849 C CA . ALA A 1 108 ? 5.458 -17.316 -15.519 1.00 94.06 108 ALA A CA 1
ATOM 850 C C . ALA A 1 108 ? 6.705 -16.422 -15.601 1.00 94.06 108 ALA A C 1
ATOM 852 O O . ALA A 1 108 ? 7.385 -16.446 -16.619 1.00 94.06 108 ALA A O 1
ATOM 853 N N . ILE A 1 109 ? 7.037 -15.670 -14.546 1.00 92.50 109 ILE A N 1
ATOM 854 C CA . ILE A 1 109 ? 8.277 -14.883 -14.453 1.00 92.50 109 ILE A CA 1
ATOM 855 C C . ILE A 1 109 ? 9.413 -15.719 -13.843 1.00 92.50 109 ILE A C 1
ATOM 857 O O . ILE A 1 109 ? 10.534 -15.719 -14.356 1.00 92.50 109 ILE A O 1
ATOM 861 N N . LEU A 1 110 ? 9.137 -16.461 -12.766 1.00 90.88 110 LEU A N 1
ATOM 862 C CA . LEU A 1 110 ? 10.143 -1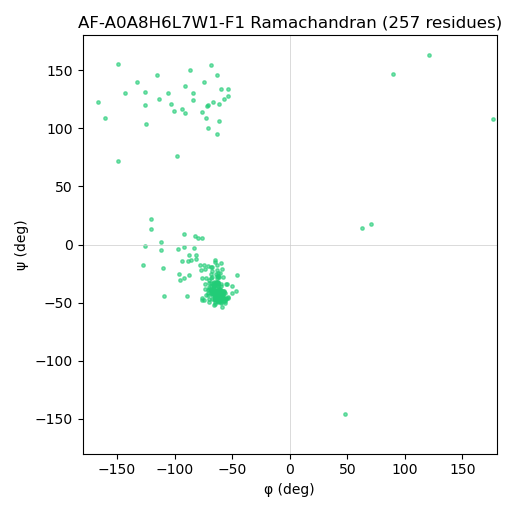7.228 -12.030 1.00 90.88 110 LEU A CA 1
ATOM 863 C C . LEU A 1 110 ? 10.782 -18.327 -12.888 1.00 90.88 110 LEU A C 1
ATOM 865 O O . LEU A 1 110 ? 12.002 -18.478 -12.866 1.00 90.88 110 LEU A O 1
ATOM 869 N N . ILE A 1 111 ? 9.982 -19.093 -13.638 1.00 94.44 111 ILE A N 1
ATOM 870 C CA . ILE A 1 111 ? 10.475 -20.241 -14.413 1.00 94.44 111 ILE A CA 1
ATOM 871 C C . ILE A 1 111 ? 11.442 -19.791 -15.524 1.00 94.44 111 ILE A C 1
ATOM 873 O O . ILE A 1 111 ? 12.557 -20.319 -15.565 1.00 94.44 111 ILE A O 1
ATOM 877 N N . PRO A 1 112 ? 11.114 -18.806 -16.389 1.00 93.50 112 PRO A N 1
ATOM 878 C CA . PRO A 1 112 ? 12.062 -18.311 -17.384 1.00 93.50 112 PRO A CA 1
ATOM 879 C C . PRO A 1 112 ? 13.331 -17.741 -16.762 1.00 93.50 112 PRO A C 1
ATOM 881 O O . PRO A 1 112 ? 14.417 -18.065 -17.235 1.00 93.50 112 PRO A O 1
ATOM 884 N N . LEU A 1 113 ? 13.226 -16.955 -15.683 1.00 88.00 113 LEU A N 1
ATOM 885 C CA . LEU A 1 113 ? 14.410 -16.429 -15.000 1.00 88.00 113 LEU A CA 1
ATOM 886 C C . LEU A 1 113 ? 15.287 -17.561 -14.457 1.00 88.00 113 LEU A C 1
ATOM 888 O O . LEU A 1 113 ? 16.495 -17.544 -14.661 1.00 88.00 113 LEU A O 1
ATOM 892 N N . TRP A 1 114 ? 14.700 -18.584 -13.837 1.00 87.19 114 TRP A N 1
ATOM 893 C CA . TRP A 1 114 ? 15.442 -19.738 -13.327 1.00 87.19 114 TRP A CA 1
ATOM 894 C C . TRP A 1 114 ? 16.167 -20.515 -14.437 1.00 87.19 114 TRP A C 1
ATOM 896 O O . TRP A 1 114 ? 17.324 -20.923 -14.284 1.00 87.19 114 TRP A O 1
ATOM 906 N N . VAL A 1 115 ? 15.495 -20.725 -15.571 1.00 91.50 115 VAL A N 1
ATOM 907 C CA . VAL A 1 115 ? 16.036 -21.501 -16.695 1.00 91.50 115 VAL A CA 1
ATOM 908 C C . VAL A 1 115 ? 17.108 -20.709 -17.447 1.00 91.50 115 VAL A C 1
ATOM 910 O O . VAL A 1 115 ? 18.199 -21.239 -17.689 1.00 91.50 115 VAL A O 1
ATOM 913 N N . LEU A 1 116 ? 16.821 -19.447 -17.771 1.00 89.38 116 LEU A N 1
ATOM 914 C CA . LEU A 1 116 ? 17.625 -18.597 -18.653 1.00 89.38 116 LEU A CA 1
ATOM 915 C C . LEU A 1 116 ? 18.727 -17.819 -17.920 1.00 89.38 116 LEU A C 1
ATOM 917 O O . LEU A 1 116 ? 19.638 -17.313 -18.577 1.00 89.38 116 LEU A O 1
ATOM 921 N N . ALA A 1 117 ? 18.695 -17.726 -16.584 1.00 83.38 117 ALA A N 1
ATOM 922 C CA . ALA A 1 117 ? 19.695 -16.957 -15.848 1.00 83.38 117 ALA A CA 1
ATOM 923 C C . ALA A 1 117 ? 21.130 -17.482 -16.081 1.00 83.38 117 ALA A C 1
ATOM 925 O O . ALA A 1 117 ? 21.394 -18.691 -15.976 1.00 83.38 117 ALA A O 1
ATOM 926 N N . PRO A 1 118 ? 22.101 -16.582 -16.338 1.00 81.06 118 PRO A N 1
ATOM 927 C CA . PRO A 1 118 ? 23.498 -16.946 -16.533 1.00 81.06 118 PRO A CA 1
ATOM 928 C C . PRO A 1 118 ? 24.143 -17.397 -15.212 1.00 81.06 118 PRO A C 1
ATOM 930 O O . PRO A 1 118 ? 24.579 -16.597 -14.389 1.00 81.06 118 PRO A O 1
ATOM 933 N N . LYS A 1 119 ? 24.260 -18.716 -15.022 1.00 76.25 119 LYS A N 1
ATOM 934 C CA . LYS A 1 119 ? 24.679 -19.342 -13.750 1.00 76.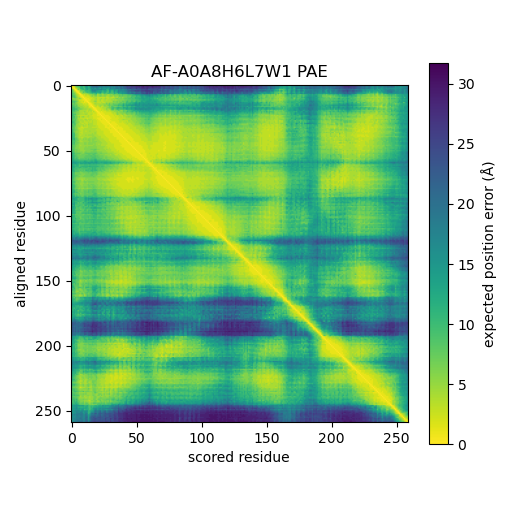25 119 LYS A CA 1
ATOM 935 C C . LYS A 1 119 ? 26.145 -19.078 -13.363 1.00 76.25 119 LYS A C 1
ATOM 937 O O . LYS A 1 119 ? 26.480 -19.046 -12.184 1.00 76.25 119 LYS A O 1
ATOM 942 N N . LYS A 1 120 ? 27.029 -18.859 -14.346 1.00 68.12 120 LYS A N 1
ATOM 943 C CA . LYS A 1 120 ? 28.499 -18.883 -14.164 1.00 68.12 120 LYS A CA 1
ATOM 944 C C . LYS A 1 120 ? 29.086 -17.706 -13.361 1.00 68.12 120 LYS A C 1
ATOM 946 O O . LYS A 1 120 ? 30.205 -17.829 -12.878 1.00 68.12 120 LYS A O 1
ATOM 951 N N . LYS A 1 121 ? 28.368 -16.585 -13.206 1.00 66.31 121 LYS A N 1
ATOM 952 C CA . LYS A 1 121 ? 28.807 -15.410 -12.411 1.00 66.31 121 LYS A CA 1
ATOM 953 C C . LYS A 1 121 ? 27.800 -14.979 -11.332 1.00 66.31 121 LYS A C 1
ATOM 955 O O . LYS A 1 121 ? 28.070 -14.048 -10.581 1.00 66.31 121 LYS A O 1
ATOM 960 N N . LEU A 1 122 ? 26.661 -15.668 -11.233 1.00 70.25 122 LEU A N 1
ATOM 961 C CA . LEU A 1 122 ? 25.513 -15.211 -10.451 1.00 70.25 122 LEU A CA 1
ATOM 962 C C . LEU A 1 122 ? 25.724 -15.334 -8.938 1.00 70.25 122 LEU A C 1
ATOM 964 O O . LEU A 1 122 ? 25.336 -14.438 -8.204 1.00 70.25 122 LEU A O 1
ATOM 968 N N . ALA A 1 123 ? 26.377 -16.397 -8.459 1.00 75.88 123 ALA A N 1
ATOM 969 C CA . ALA A 1 123 ? 26.534 -16.620 -7.019 1.00 75.88 123 ALA A CA 1
ATOM 970 C C . ALA A 1 123 ? 27.382 -15.529 -6.346 1.00 75.88 123 ALA A C 1
ATOM 972 O O . ALA A 1 123 ? 27.000 -14.991 -5.312 1.00 75.88 123 ALA A O 1
ATOM 973 N N . ARG A 1 124 ? 28.509 -15.148 -6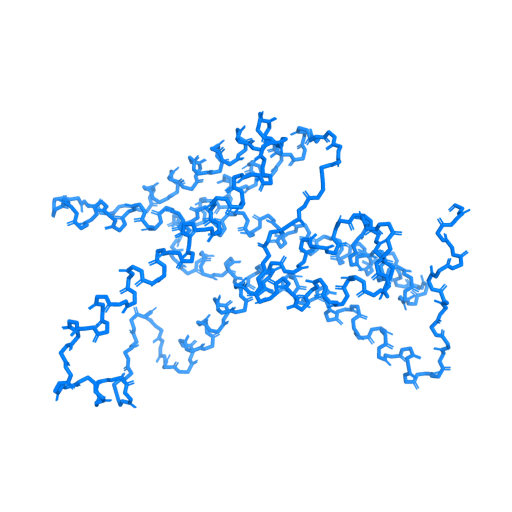.960 1.00 77.56 124 ARG A N 1
ATOM 974 C CA . ARG A 1 124 ? 29.347 -14.061 -6.440 1.00 77.56 124 ARG A CA 1
ATOM 975 C C . ARG A 1 124 ? 28.604 -12.725 -6.493 1.00 77.56 124 ARG A C 1
ATOM 977 O O . ARG A 1 124 ? 28.589 -12.014 -5.498 1.00 77.56 124 ARG A O 1
ATOM 984 N N . LEU A 1 125 ? 27.940 -12.425 -7.608 1.00 79.06 125 LEU A N 1
ATOM 985 C CA . LEU A 1 125 ? 27.148 -11.205 -7.758 1.00 79.06 125 LEU A CA 1
ATOM 986 C C . LEU A 1 125 ? 26.062 -11.097 -6.668 1.00 79.06 125 LEU A C 1
ATOM 988 O O . LEU A 1 125 ? 25.983 -10.090 -5.983 1.00 79.06 125 LEU A O 1
ATOM 992 N N . VAL A 1 126 ? 25.283 -12.160 -6.446 1.00 79.88 126 VAL A N 1
ATOM 993 C CA . VAL A 1 126 ? 24.153 -12.161 -5.499 1.00 79.88 126 VAL A CA 1
ATOM 994 C C . VAL A 1 126 ? 24.602 -12.115 -4.037 1.00 79.88 126 VAL A C 1
ATOM 996 O O . VAL A 1 126 ? 23.986 -11.421 -3.235 1.00 79.88 126 VAL A O 1
ATOM 999 N N . PHE A 1 127 ? 25.649 -12.859 -3.671 1.00 82.50 127 PHE A N 1
ATOM 1000 C CA . PHE A 1 127 ? 26.055 -12.983 -2.266 1.00 82.50 127 PHE A CA 1
ATOM 1001 C C . PHE A 1 127 ? 27.138 -11.990 -1.835 1.00 82.50 127 PHE A C 1
ATOM 1003 O O . PHE A 1 127 ? 27.370 -11.855 -0.635 1.00 82.50 127 PHE A O 1
ATOM 1010 N N . THR A 1 128 ? 27.827 -11.322 -2.769 1.00 81.75 128 THR A N 1
ATOM 1011 C CA . THR A 1 128 ? 28.979 -10.466 -2.427 1.00 81.75 128 THR A CA 1
ATOM 1012 C C . THR A 1 128 ? 28.918 -9.043 -2.972 1.00 81.75 128 THR A C 1
ATOM 1014 O O . THR A 1 128 ? 29.628 -8.190 -2.444 1.00 81.75 128 THR A O 1
ATOM 1017 N N . GLU A 1 129 ? 28.082 -8.746 -3.973 1.00 82.06 129 GLU A N 1
ATOM 1018 C CA . GLU A 1 129 ? 27.944 -7.379 -4.483 1.00 82.06 129 GLU A CA 1
ATOM 1019 C C . GLU A 1 129 ? 26.691 -6.704 -3.922 1.00 82.06 129 GLU A C 1
ATOM 1021 O O . GLU A 1 129 ? 25.561 -7.081 -4.222 1.00 82.06 129 GLU A O 1
ATOM 1026 N N . PHE A 1 130 ? 26.903 -5.658 -3.126 1.00 80.94 130 PHE A N 1
ATOM 1027 C CA . PHE A 1 130 ? 25.838 -4.804 -2.612 1.00 80.94 130 PHE A CA 1
ATOM 1028 C C . PHE A 1 130 ? 25.814 -3.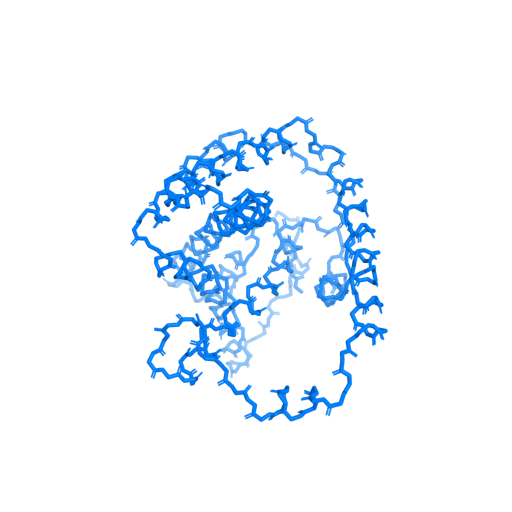499 -3.405 1.00 80.94 130 PHE A C 1
ATOM 1030 O O . PHE A 1 130 ? 26.803 -2.769 -3.433 1.00 80.94 130 PHE A O 1
ATOM 1037 N N . GLN A 1 131 ? 24.685 -3.203 -4.046 1.00 78.56 131 GLN A N 1
ATOM 1038 C CA . GLN A 1 131 ? 24.507 -2.010 -4.875 1.00 78.56 131 GLN A CA 1
ATOM 1039 C C . GLN A 1 131 ? 23.627 -0.990 -4.146 1.00 78.56 131 GLN A C 1
ATOM 1041 O O . GLN A 1 131 ? 22.545 -1.326 -3.664 1.00 78.56 131 GLN A O 1
ATOM 1046 N N . ILE A 1 132 ? 24.072 0.268 -4.079 1.00 75.75 132 ILE A N 1
ATOM 1047 C CA . ILE A 1 132 ? 23.296 1.377 -3.503 1.00 75.75 132 ILE A CA 1
ATOM 1048 C C . ILE A 1 132 ? 22.626 2.134 -4.649 1.00 75.75 132 ILE A C 1
ATOM 1050 O O . ILE A 1 132 ? 23.045 3.216 -5.049 1.00 75.75 132 ILE A O 1
ATOM 1054 N N . ASN A 1 133 ? 21.561 1.546 -5.187 1.00 71.38 133 ASN A N 1
ATOM 1055 C CA . ASN A 1 133 ? 20.804 2.153 -6.287 1.00 71.38 133 ASN A CA 1
ATOM 1056 C C . ASN A 1 133 ? 19.799 3.212 -5.802 1.00 71.38 133 ASN A C 1
ATOM 1058 O O . ASN A 1 133 ? 19.268 3.974 -6.602 1.00 71.38 133 ASN A O 1
ATOM 1062 N N . GLY A 1 134 ? 19.549 3.279 -4.489 1.00 67.75 134 GLY A N 1
ATOM 1063 C CA . GLY A 1 134 ? 18.601 4.216 -3.879 1.00 67.75 134 GLY A CA 1
ATOM 1064 C C . GLY A 1 134 ? 19.151 5.623 -3.618 1.00 67.75 134 GLY A C 1
ATOM 1065 O O . GLY A 1 134 ? 18.410 6.472 -3.134 1.00 67.75 134 GLY A O 1
ATOM 1066 N N . GLY A 1 135 ? 20.436 5.881 -3.900 1.00 75.00 135 GLY A N 1
ATOM 1067 C CA . GLY A 1 135 ? 21.058 7.195 -3.686 1.00 75.00 135 GLY A CA 1
ATOM 1068 C C . GLY A 1 135 ? 21.275 7.578 -2.215 1.00 75.00 135 GLY A C 1
ATOM 1069 O O . GLY A 1 135 ? 21.463 8.753 -1.907 1.00 75.00 135 GLY A O 1
ATOM 1070 N N . TRP A 1 136 ? 21.240 6.611 -1.294 1.00 81.75 136 TRP A N 1
ATOM 1071 C CA . TRP A 1 136 ? 21.425 6.859 0.137 1.00 81.75 136 TRP A CA 1
ATOM 1072 C C . TRP A 1 136 ? 22.908 6.851 0.547 1.00 81.75 136 TRP A C 1
ATOM 1074 O O . TRP A 1 136 ? 23.692 6.086 -0.011 1.00 81.75 136 TRP A O 1
ATOM 1084 N N . PRO A 1 137 ? 23.303 7.620 1.581 1.00 84.38 137 PRO A N 1
ATOM 1085 C CA . PRO A 1 137 ? 24.693 7.703 2.045 1.00 84.38 137 PRO A CA 1
ATOM 1086 C C . PRO A 1 137 ? 25.334 6.385 2.501 1.00 84.38 137 PRO A C 1
ATOM 1088 O O . PRO A 1 137 ? 26.556 6.303 2.595 1.00 84.38 137 PRO A O 1
ATOM 1091 N N . SER A 1 138 ? 24.541 5.369 2.857 1.00 88.25 138 SER A N 1
ATOM 1092 C CA . SER A 1 138 ? 25.066 4.094 3.347 1.00 88.25 138 SER A CA 1
ATOM 1093 C C . SER A 1 138 ? 24.174 2.905 2.996 1.00 88.25 138 SER A C 1
ATOM 1095 O O . SER A 1 138 ? 22.954 3.022 2.827 1.00 88.25 138 SER A O 1
ATOM 1097 N N . LEU A 1 139 ? 24.798 1.724 2.945 1.00 86.12 139 LEU A N 1
ATOM 1098 C CA . LEU A 1 139 ? 24.108 0.449 2.748 1.00 86.12 139 LEU A CA 1
ATOM 1099 C C . LEU A 1 139 ? 23.119 0.161 3.888 1.00 86.12 139 LEU A C 1
ATOM 1101 O O . LEU A 1 139 ? 22.001 -0.281 3.641 1.00 86.12 139 LEU A O 1
ATOM 1105 N N . GLY A 1 140 ? 23.510 0.457 5.132 1.00 85.62 140 GLY A N 1
ATOM 1106 C CA . GLY A 1 140 ? 22.662 0.249 6.307 1.00 85.62 140 GLY A CA 1
ATOM 1107 C C . GLY A 1 140 ? 21.389 1.093 6.266 1.00 85.62 140 GLY A C 1
AT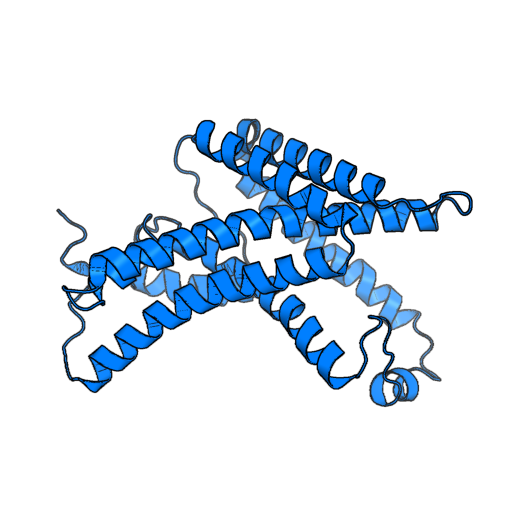OM 1108 O O . GLY A 1 140 ? 20.303 0.570 6.503 1.00 85.62 140 GLY A O 1
ATOM 1109 N N . LEU A 1 141 ? 21.500 2.374 5.897 1.00 82.94 141 LEU A N 1
ATOM 1110 C CA . LEU A 1 141 ? 20.333 3.245 5.756 1.00 82.94 141 LEU A CA 1
ATOM 1111 C C . LEU A 1 141 ? 19.420 2.782 4.617 1.00 82.94 141 LEU A C 1
ATOM 1113 O O . LEU A 1 141 ? 18.209 2.725 4.809 1.00 82.94 141 LEU A O 1
ATOM 1117 N N . SER A 1 142 ? 19.997 2.391 3.476 1.00 82.00 142 SER A N 1
ATOM 1118 C CA . SER A 1 142 ? 19.230 1.810 2.366 1.00 82.00 142 SER A CA 1
ATOM 1119 C C . SER A 1 142 ? 18.437 0.591 2.840 1.00 82.00 142 SER A C 1
ATOM 1121 O O . SER A 1 142 ? 17.232 0.535 2.648 1.00 82.00 142 SER A O 1
ATOM 1123 N N . CYS A 1 143 ? 19.080 -0.338 3.554 1.00 82.50 143 CYS A N 1
ATOM 1124 C CA . CYS A 1 143 ? 18.429 -1.533 4.091 1.00 82.50 143 CYS A CA 1
ATOM 1125 C C . CYS A 1 143 ? 17.261 -1.199 5.036 1.00 82.50 143 CYS A C 1
ATOM 1127 O O . CYS A 1 143 ? 16.176 -1.755 4.890 1.00 82.50 143 CYS A O 1
ATOM 1129 N N . LEU A 1 144 ? 17.444 -0.258 5.970 1.00 82.50 144 LEU A N 1
ATOM 1130 C CA . LEU A 1 144 ? 16.376 0.151 6.891 1.00 82.50 144 LEU A CA 1
ATOM 1131 C C . LEU A 1 144 ? 15.182 0.778 6.161 1.00 82.50 144 LEU A C 1
ATOM 1133 O O . LEU A 1 144 ? 14.039 0.516 6.527 1.00 82.50 144 LEU A O 1
ATOM 1137 N N . ILE A 1 145 ? 15.439 1.579 5.125 1.00 79.56 145 ILE A N 1
ATOM 1138 C CA . ILE A 1 145 ? 14.388 2.194 4.309 1.00 79.56 145 ILE A CA 1
ATOM 1139 C C . ILE A 1 145 ? 13.639 1.121 3.511 1.00 79.56 145 ILE A C 1
ATOM 1141 O O . ILE A 1 145 ? 12.408 1.119 3.512 1.00 79.56 145 ILE A O 1
ATOM 1145 N N . GLU A 1 146 ? 14.353 0.163 2.919 1.00 79.50 146 GLU A N 1
ATOM 1146 C CA . GLU A 1 146 ? 13.768 -0.935 2.138 1.00 79.50 146 GLU A CA 1
ATOM 1147 C C . GLU A 1 146 ? 12.972 -1.932 3.002 1.00 79.50 146 GLU A C 1
ATOM 1149 O O . GLU A 1 146 ? 11.930 -2.434 2.574 1.00 79.50 146 GLU A O 1
ATOM 1154 N N . ILE A 1 147 ? 13.373 -2.165 4.261 1.00 82.56 147 ILE A N 1
ATOM 1155 C CA . ILE A 1 147 ? 12.580 -2.962 5.219 1.00 82.56 147 ILE A CA 1
ATOM 1156 C C . ILE A 1 147 ? 11.166 -2.389 5.366 1.00 82.56 147 ILE A C 1
ATOM 1158 O O . ILE A 1 147 ? 10.203 -3.144 5.510 1.00 82.56 147 ILE A O 1
ATOM 1162 N N . THR A 1 148 ? 11.005 -1.070 5.273 1.00 79.00 148 THR A N 1
ATOM 1163 C CA . THR A 1 148 ? 9.686 -0.430 5.328 1.00 79.00 148 THR A CA 1
ATOM 1164 C C . THR A 1 148 ? 8.779 -0.870 4.177 1.00 79.00 148 THR A C 1
ATOM 1166 O O . THR A 1 148 ? 7.587 -1.074 4.399 1.00 79.00 148 THR A O 1
ATOM 1169 N N . GLY A 1 149 ? 9.326 -1.100 2.977 1.00 76.88 149 GLY A N 1
ATOM 1170 C CA . GLY A 1 149 ? 8.583 -1.647 1.834 1.00 76.88 149 GLY A CA 1
ATOM 1171 C C . GLY A 1 149 ? 8.132 -3.099 2.049 1.00 76.88 149 GLY A C 1
ATOM 1172 O O . GLY A 1 149 ? 7.002 -3.467 1.714 1.00 76.88 149 GLY A O 1
ATOM 1173 N N . LEU A 1 150 ? 8.966 -3.917 2.700 1.00 78.31 150 LEU A N 1
ATOM 1174 C CA . LEU A 1 150 ? 8.595 -5.285 3.091 1.00 78.31 150 LEU A CA 1
ATOM 1175 C C . LEU A 1 150 ? 7.459 -5.282 4.121 1.00 78.31 150 LEU A C 1
ATOM 1177 O O . LEU A 1 150 ? 6.478 -6.010 3.974 1.00 78.31 150 LEU A O 1
ATOM 1181 N N . VAL A 1 151 ? 7.556 -4.428 5.143 1.00 78.88 151 VAL A N 1
ATOM 1182 C CA . VAL A 1 151 ? 6.515 -4.294 6.173 1.00 78.88 151 VAL A CA 1
ATOM 1183 C C . VAL A 1 151 ? 5.217 -3.736 5.585 1.00 78.88 151 VAL A C 1
ATOM 1185 O O . VAL A 1 151 ? 4.135 -4.171 5.976 1.00 78.88 151 VAL A O 1
ATOM 1188 N N . TYR A 1 152 ? 5.302 -2.823 4.615 1.00 78.50 152 TYR A N 1
ATOM 1189 C CA . TYR A 1 152 ? 4.143 -2.297 3.893 1.00 78.50 152 TYR A CA 1
ATOM 1190 C C . TYR A 1 152 ? 3.322 -3.412 3.224 1.00 78.50 152 TYR A C 1
ATOM 1192 O O . TYR A 1 152 ? 2.094 -3.418 3.329 1.00 78.50 152 TYR A O 1
ATOM 1200 N N . SER A 1 153 ? 3.982 -4.420 2.644 1.00 74.69 153 SER A N 1
ATOM 1201 C CA . SER A 1 153 ? 3.315 -5.586 2.036 1.00 74.69 153 SER A CA 1
ATOM 1202 C C . SER A 1 153 ? 2.522 -6.429 3.049 1.00 74.69 153 SER A C 1
ATOM 1204 O O . SER A 1 153 ? 1.579 -7.126 2.684 1.00 74.69 153 SER A O 1
ATOM 1206 N N . LEU A 1 154 ? 2.852 -6.332 4.342 1.00 70.88 154 LEU A N 1
ATOM 1207 C CA . LEU A 1 154 ? 2.186 -7.049 5.434 1.00 70.88 154 LEU A CA 1
ATOM 1208 C C . LEU A 1 154 ? 1.034 -6.256 6.075 1.00 70.88 154 LEU A C 1
ATOM 1210 O O . LEU A 1 154 ? 0.509 -6.666 7.108 1.00 70.88 154 LEU A O 1
ATOM 1214 N N . THR A 1 155 ? 0.619 -5.125 5.496 1.00 70.94 155 THR A N 1
ATOM 1215 C CA . THR A 1 155 ? -0.484 -4.299 6.029 1.00 70.94 155 THR A CA 1
ATOM 1216 C C . THR A 1 155 ? -1.880 -4.860 5.718 1.00 70.94 155 THR A C 1
ATOM 1218 O O . THR A 1 155 ? -2.847 -4.524 6.408 1.00 70.94 155 THR A O 1
ATOM 1221 N N . GLY A 1 156 ? -1.987 -5.775 4.745 1.00 65.56 156 GLY A N 1
ATOM 1222 C CA . GLY A 1 156 ? -3.235 -6.403 4.284 1.00 65.56 156 GLY A CA 1
ATOM 1223 C C . GLY A 1 156 ? -4.159 -6.992 5.369 1.00 65.56 156 GLY A C 1
ATOM 1224 O O . GLY A 1 156 ? -5.366 -6.738 5.304 1.00 65.56 156 GLY A O 1
ATOM 1225 N N . PRO A 1 157 ? -3.655 -7.689 6.412 1.00 64.31 157 PRO A N 1
ATOM 1226 C CA . PRO A 1 157 ? -4.479 -8.272 7.478 1.00 64.31 157 PRO A CA 1
ATOM 1227 C C . PRO A 1 157 ? -5.324 -7.259 8.266 1.00 64.31 157 PRO A C 1
ATOM 1229 O O . PRO A 1 157 ? -6.263 -7.649 8.958 1.00 64.31 157 PRO A O 1
ATOM 1232 N N . ASN A 1 158 ? -5.023 -5.955 8.171 1.00 66.25 158 ASN A N 1
ATOM 1233 C CA . ASN A 1 158 ? -5.828 -4.916 8.808 1.00 66.25 158 ASN A CA 1
ATOM 1234 C C . ASN A 1 158 ? -7.265 -4.868 8.256 1.00 66.25 158 ASN A C 1
ATOM 1236 O O . ASN A 1 158 ? -8.193 -4.596 9.012 1.00 66.25 158 ASN A O 1
ATOM 1240 N N . SER A 1 159 ? -7.461 -5.172 6.969 1.00 66.81 159 SER A N 1
ATOM 1241 C CA . SER A 1 159 ? -8.786 -5.190 6.326 1.00 66.81 159 SER A CA 1
ATOM 1242 C C . SER A 1 159 ? -9.747 -6.186 6.992 1.00 66.81 159 SER A C 1
ATOM 1244 O O . SER A 1 159 ? -10.875 -5.825 7.324 1.00 66.81 159 SER A O 1
ATOM 1246 N N . ALA A 1 160 ? -9.267 -7.392 7.311 1.00 62.56 160 ALA A N 1
ATOM 1247 C CA . ALA A 1 160 ? -10.050 -8.449 7.953 1.00 62.56 160 ALA A CA 1
ATOM 1248 C C . ALA A 1 160 ? -10.577 -8.055 9.347 1.00 62.56 160 ALA A C 1
ATOM 1250 O O . ALA A 1 160 ? -11.629 -8.525 9.772 1.00 62.56 160 ALA A O 1
ATOM 1251 N N . MET A 1 161 ? -9.879 -7.161 10.056 1.00 62.50 161 MET A N 1
ATOM 1252 C CA . MET A 1 161 ? -10.293 -6.671 11.380 1.00 62.50 161 MET A CA 1
ATOM 1253 C C . MET A 1 161 ? -11.473 -5.694 11.319 1.00 62.50 161 MET A C 1
ATOM 1255 O O . MET A 1 161 ? -12.156 -5.494 12.324 1.00 62.50 161 MET A O 1
ATOM 1259 N N . HIS A 1 162 ? -11.694 -5.072 10.160 1.00 65.31 162 HIS A N 1
ATOM 1260 C CA . HIS A 1 162 ? -12.790 -4.136 9.916 1.00 65.31 162 HIS A CA 1
ATOM 1261 C C . HIS A 1 162 ? -14.047 -4.818 9.364 1.00 65.31 162 HIS A C 1
ATOM 1263 O O . HIS A 1 162 ? -15.075 -4.166 9.195 1.00 65.31 162 HIS A O 1
ATOM 1269 N N . MET A 1 163 ? -13.993 -6.129 9.132 1.00 60.78 163 MET A N 1
ATOM 1270 C CA . MET A 1 163 ? -15.132 -6.910 8.675 1.00 60.78 163 MET A CA 1
ATOM 1271 C C . MET A 1 163 ? -15.915 -7.491 9.854 1.00 60.78 163 MET A C 1
ATOM 1273 O O . MET A 1 163 ? -15.349 -8.020 10.813 1.00 60.78 163 MET A O 1
ATOM 1277 N N . TYR A 1 164 ? -17.242 -7.408 9.781 1.00 53.22 164 TYR A N 1
ATOM 1278 C CA . TYR A 1 164 ? -18.115 -8.076 10.739 1.00 53.22 164 TYR A CA 1
ATOM 1279 C C . TYR A 1 164 ? -18.173 -9.575 10.420 1.00 53.22 164 TYR A C 1
ATOM 1281 O O . TYR A 1 164 ? -18.691 -9.963 9.380 1.00 53.22 164 TYR A O 1
ATOM 1289 N N . ILE A 1 165 ? -17.649 -10.416 11.315 1.00 57.12 165 ILE A N 1
ATOM 1290 C CA . ILE A 1 165 ? -17.707 -11.879 11.192 1.00 57.12 165 ILE A CA 1
ATOM 1291 C C . ILE A 1 165 ? -18.594 -12.414 12.315 1.00 57.12 165 ILE A C 1
ATOM 1293 O O . ILE A 1 165 ? -18.331 -12.144 13.490 1.00 57.12 165 ILE A O 1
ATOM 1297 N N . ARG A 1 166 ? -19.621 -13.194 11.951 1.00 43.94 166 ARG A N 1
ATOM 1298 C CA . ARG A 1 166 ? -20.640 -13.719 12.878 1.00 43.94 166 ARG A CA 1
ATOM 1299 C C . ARG A 1 166 ? -20.091 -14.704 13.931 1.00 43.94 166 ARG A C 1
ATOM 1301 O O . ARG A 1 166 ? -20.756 -14.902 14.933 1.00 43.94 166 ARG A O 1
ATOM 1308 N N . ASP A 1 167 ? -18.860 -15.211 13.766 1.00 49.25 167 ASP A N 1
ATOM 1309 C CA . ASP A 1 167 ? -18.133 -16.071 14.724 1.00 49.25 167 ASP A CA 1
ATOM 1310 C C . ASP A 1 167 ? -16.597 -15.888 14.657 1.00 49.25 167 ASP A C 1
ATOM 1312 O O . ASP A 1 167 ? -15.838 -16.732 14.181 1.00 49.25 167 ASP A O 1
ATOM 1316 N N . ALA A 1 168 ? -16.072 -14.762 15.136 1.00 49.91 168 ALA A N 1
ATOM 1317 C CA . ALA A 1 168 ? -14.637 -14.457 14.999 1.00 49.91 168 ALA A CA 1
ATOM 1318 C C . ALA A 1 168 ? -13.689 -15.104 16.015 1.00 49.91 168 ALA A C 1
ATOM 1320 O O . ALA A 1 168 ? -12.475 -14.968 15.863 1.00 49.91 168 ALA A O 1
ATOM 1321 N N . SER A 1 169 ? -14.180 -15.752 17.074 1.00 49.66 169 SER A N 1
ATOM 1322 C CA . SER A 1 169 ? -13.296 -16.215 18.156 1.00 49.66 169 SER A CA 1
ATOM 1323 C C . SER A 1 169 ? -12.239 -17.234 17.678 1.00 49.66 169 SER A C 1
ATOM 1325 O O . SER A 1 169 ? -11.070 -17.051 18.028 1.00 49.66 169 SER A O 1
ATOM 1327 N N . PRO A 1 170 ? -12.572 -18.221 16.813 1.00 51.34 170 PRO A N 1
ATOM 1328 C CA . PRO A 1 170 ? -11.564 -19.048 16.148 1.00 51.34 170 PRO A CA 1
ATOM 1329 C C . PRO A 1 170 ? -11.186 -18.540 14.746 1.00 51.34 170 PRO A C 1
ATOM 1331 O O . PRO A 1 170 ? -10.047 -18.714 14.319 1.00 51.34 170 PRO A O 1
ATOM 1334 N N . VAL A 1 171 ? -12.111 -17.898 14.024 1.00 49.88 171 VAL A N 1
ATOM 1335 C CA . VAL A 1 171 ? -11.935 -17.556 12.601 1.00 49.88 171 VAL A CA 1
ATOM 1336 C C . VAL A 1 171 ? -11.011 -16.358 12.402 1.00 49.88 171 VAL A C 1
ATOM 1338 O O . VAL A 1 171 ? -10.3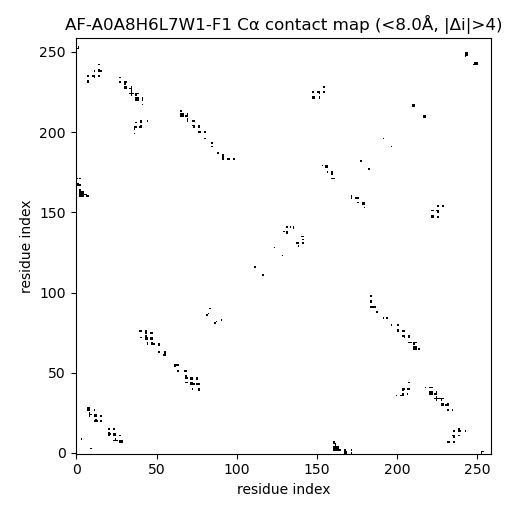14 -16.300 11.398 1.00 49.88 171 VAL A O 1
ATOM 1341 N N . LEU A 1 172 ? -10.936 -15.424 13.354 1.00 51.81 172 LEU A N 1
ATOM 1342 C CA . LEU A 1 172 ? -10.145 -14.205 13.188 1.00 51.81 172 LEU A CA 1
ATOM 1343 C C . LEU A 1 172 ? -8.632 -14.434 13.341 1.00 51.81 172 LEU A C 1
ATOM 1345 O O . LEU A 1 172 ? -7.905 -14.017 12.448 1.00 51.81 172 LEU A O 1
ATOM 1349 N N . PRO A 1 173 ? -8.111 -15.134 14.372 1.00 50.69 173 PRO A N 1
ATOM 1350 C CA . PRO A 1 173 ? -6.672 -15.406 14.461 1.00 50.69 173 PRO A CA 1
ATOM 1351 C C . PRO A 1 173 ? -6.173 -16.267 13.291 1.00 50.69 173 PRO A C 1
ATOM 1353 O O . PRO A 1 173 ? -5.140 -15.970 12.694 1.00 50.69 173 PRO A O 1
ATOM 1356 N N . LEU A 1 174 ? -6.946 -17.295 12.918 1.00 51.56 174 LEU A N 1
ATOM 1357 C CA . LEU A 1 174 ? -6.660 -18.152 11.765 1.00 51.56 174 LEU A CA 1
ATOM 1358 C C . LEU A 1 174 ? -6.812 -17.396 10.445 1.00 51.56 174 LEU A C 1
ATOM 1360 O O . LEU A 1 174 ? -6.002 -17.587 9.550 1.00 51.56 174 LEU A O 1
ATOM 1364 N N . GLY A 1 175 ? -7.812 -16.525 10.329 1.00 46.50 175 GLY A N 1
ATOM 1365 C CA . GLY A 1 175 ? -8.042 -15.653 9.183 1.00 46.50 175 GLY A CA 1
ATOM 1366 C C . GLY A 1 175 ? -6.905 -14.661 8.995 1.00 46.50 175 GLY A C 1
ATOM 1367 O O . GLY A 1 175 ? -6.406 -14.552 7.890 1.00 46.50 175 GLY A O 1
ATOM 1368 N N . MET A 1 176 ? -6.402 -14.034 10.061 1.00 50.84 176 MET A N 1
ATOM 1369 C CA . MET A 1 176 ? -5.226 -13.159 10.002 1.00 50.84 176 MET A CA 1
ATOM 1370 C C . MET A 1 176 ? -3.964 -13.928 9.586 1.00 50.84 176 MET A C 1
ATOM 1372 O O . MET A 1 176 ? -3.233 -13.489 8.701 1.00 50.84 176 MET A O 1
ATOM 1376 N N . MET A 1 177 ? -3.722 -15.115 10.150 1.00 47.50 177 MET A N 1
ATOM 1377 C CA . MET A 1 177 ? -2.590 -15.956 9.733 1.00 47.50 177 MET A CA 1
ATOM 1378 C C . MET A 1 177 ? -2.737 -16.456 8.289 1.00 47.50 177 MET A C 1
ATOM 1380 O O . MET A 1 177 ? -1.754 -16.522 7.557 1.00 47.50 177 MET A O 1
ATOM 1384 N N . ARG A 1 178 ? -3.963 -16.758 7.849 1.00 40.25 178 ARG A N 1
ATOM 1385 C CA . ARG A 1 178 ? -4.266 -17.141 6.467 1.00 40.25 178 ARG A CA 1
ATOM 1386 C C . ARG A 1 178 ? -4.199 -15.942 5.518 1.00 40.25 178 ARG A C 1
ATOM 1388 O O . ARG A 1 178 ? -3.673 -16.119 4.439 1.00 40.25 178 ARG A O 1
ATOM 1395 N N . THR A 1 179 ? -4.568 -14.719 5.916 1.00 46.12 179 THR A N 1
ATOM 1396 C CA . THR A 1 179 ? -4.388 -13.489 5.107 1.00 46.12 179 THR A CA 1
ATOM 1397 C C . THR A 1 179 ? -2.925 -13.180 4.811 1.00 46.12 179 THR A C 1
ATOM 1399 O O . THR A 1 179 ? -2.636 -12.591 3.778 1.00 46.12 179 THR A O 1
ATOM 1402 N N . VAL A 1 180 ? -2.001 -13.615 5.675 1.00 48.78 180 VAL A N 1
ATOM 1403 C CA . VAL A 1 180 ? -0.552 -13.511 5.434 1.00 48.78 180 VAL A CA 1
ATOM 1404 C C . VAL A 1 180 ? -0.055 -14.572 4.438 1.00 48.78 180 VAL A C 1
ATOM 1406 O O . VAL A 1 180 ? 0.989 -14.378 3.825 1.00 48.78 180 VAL A O 1
ATOM 1409 N N . LEU A 1 181 ? -0.783 -15.681 4.251 1.00 39.19 181 LEU A N 1
ATOM 1410 C CA . LEU A 1 181 ? -0.345 -16.827 3.444 1.00 39.19 181 LEU A CA 1
ATOM 1411 C C . LEU A 1 181 ? -1.108 -16.979 2.113 1.00 39.19 181 LEU A C 1
ATOM 1413 O O . LEU A 1 181 ? -0.471 -17.227 1.099 1.00 39.19 181 LEU A O 1
ATOM 1417 N N . LEU A 1 182 ? -2.437 -16.835 2.095 1.00 42.62 182 LEU A N 1
ATOM 1418 C CA . LEU A 1 182 ? -3.350 -17.003 0.952 1.00 42.62 182 LEU A CA 1
ATOM 1419 C C . LEU A 1 182 ? -4.734 -16.413 1.307 1.00 42.62 182 LEU A C 1
ATOM 1421 O O . LEU A 1 182 ? -5.362 -16.909 2.243 1.00 42.62 182 LEU A O 1
ATOM 1425 N N . MET A 1 183 ? -5.281 -15.445 0.559 1.00 36.31 183 MET A N 1
ATOM 1426 C CA . MET A 1 183 ? -6.708 -15.083 0.691 1.00 36.31 183 MET A CA 1
ATOM 1427 C C . MET A 1 183 ? -7.373 -14.714 -0.634 1.00 36.31 183 MET A C 1
ATOM 1429 O O . MET A 1 183 ? -6.906 -13.823 -1.341 1.00 36.31 183 MET A O 1
ATOM 1433 N N . PRO A 1 184 ? -8.539 -15.333 -0.875 1.00 38.88 184 PRO A N 1
ATOM 1434 C CA . PRO A 1 184 ? -9.767 -14.612 -1.182 1.00 38.88 184 PRO A CA 1
ATOM 1435 C C . PRO A 1 184 ? -10.883 -15.046 -0.214 1.00 38.88 184 PRO A C 1
ATOM 1437 O O . PRO A 1 184 ? -11.097 -16.244 -0.038 1.00 38.88 184 PRO A O 1
ATOM 1440 N N . SER A 1 185 ? -11.597 -14.098 0.404 1.00 34.19 185 SER A N 1
ATOM 1441 C CA . SER A 1 185 ? -13.007 -14.218 0.840 1.00 34.19 185 SER A CA 1
ATOM 1442 C C . SER A 1 185 ? -13.439 -12.947 1.577 1.00 34.19 185 SER A C 1
ATOM 1444 O O . SER A 1 185 ? -13.054 -12.736 2.727 1.00 34.19 185 SER A O 1
ATOM 1446 N N . VAL A 1 186 ? -14.282 -12.135 0.935 1.00 41.94 186 VAL A N 1
ATOM 1447 C CA . VAL A 1 186 ? -15.012 -11.030 1.570 1.00 41.94 186 VAL A CA 1
ATOM 1448 C C . VAL A 1 186 ? -16.505 -11.193 1.279 1.00 41.94 186 VAL A C 1
ATOM 1450 O O . VAL A 1 186 ? -16.907 -11.231 0.117 1.00 41.94 186 VAL A O 1
ATOM 1453 N N . GLU A 1 187 ? -17.326 -11.327 2.328 1.00 41.22 187 GLU A N 1
ATOM 1454 C CA . GLU A 1 187 ? -18.792 -11.301 2.213 1.00 41.22 187 GLU A CA 1
ATOM 1455 C C . GLU A 1 187 ? -19.293 -9.861 1.977 1.00 41.22 187 GLU A C 1
ATOM 1457 O O . GLU A 1 187 ? -18.782 -8.926 2.602 1.00 41.22 187 GLU A O 1
ATOM 1462 N N . PRO A 1 188 ? -20.297 -9.650 1.103 1.00 37.91 188 PRO A N 1
ATOM 1463 C CA . PRO A 1 188 ? -20.772 -8.319 0.752 1.00 37.91 188 PRO A CA 1
ATOM 1464 C C . PRO A 1 188 ? -21.789 -7.793 1.770 1.00 37.91 188 PRO A C 1
ATOM 1466 O O . PRO A 1 188 ? -22.792 -8.447 2.057 1.00 37.91 188 PRO A O 1
ATOM 1469 N N . GLY A 1 189 ? -21.584 -6.566 2.255 1.00 35.97 189 GLY A N 1
ATOM 1470 C CA . GLY A 1 189 ? -22.542 -5.909 3.139 1.00 35.97 189 GLY A CA 1
ATOM 1471 C C . GLY A 1 189 ? -22.393 -4.391 3.227 1.00 35.97 189 GLY A C 1
ATOM 1472 O O . GLY A 1 189 ? -21.510 -3.905 3.924 1.00 35.97 189 GLY A O 1
ATOM 1473 N N . TRP A 1 190 ? -23.374 -3.712 2.623 1.00 43.69 190 TRP A N 1
ATOM 1474 C CA . TRP A 1 190 ? -23.842 -2.329 2.826 1.00 43.69 190 TRP A CA 1
ATOM 1475 C C . TRP A 1 190 ? -23.233 -1.176 2.023 1.00 43.69 190 TRP A C 1
ATOM 1477 O O . TRP A 1 190 ? -22.072 -1.176 1.620 1.00 43.69 190 TRP A O 1
ATOM 1487 N N . ASP A 1 191 ? -24.134 -0.223 1.759 1.00 42.62 191 ASP A N 1
ATOM 1488 C CA . ASP A 1 191 ? -24.037 0.872 0.806 1.00 42.62 191 ASP A CA 1
ATOM 1489 C C . ASP A 1 191 ? -22.778 1.709 0.985 1.00 42.62 191 ASP A C 1
ATOM 1491 O O . ASP A 1 191 ? -22.452 2.229 2.054 1.00 42.62 191 ASP A O 1
ATOM 1495 N N . VAL A 1 192 ? -22.082 1.851 -0.133 1.00 53.56 192 VAL A N 1
ATOM 1496 C CA . VAL A 1 192 ? -20.898 2.671 -0.282 1.00 53.56 192 VAL A CA 1
ATOM 1497 C C . VAL A 1 192 ? -21.280 4.120 0.017 1.00 53.56 192 VAL A C 1
ATOM 1499 O O . VAL A 1 192 ? -21.944 4.774 -0.786 1.00 53.56 192 VAL A O 1
ATOM 1502 N N . LEU A 1 193 ? -20.872 4.631 1.183 1.00 58.41 193 LEU A N 1
ATOM 1503 C CA . LEU A 1 193 ? -21.069 6.030 1.548 1.00 58.41 193 LEU A CA 1
ATOM 1504 C C . LEU A 1 193 ? -20.284 6.899 0.556 1.00 58.41 193 LEU A C 1
ATOM 1506 O O . LEU A 1 193 ? -19.085 7.123 0.729 1.00 58.41 193 LEU A O 1
ATOM 1510 N N . LEU A 1 194 ? -20.962 7.378 -0.491 1.00 58.47 194 LEU A N 1
ATOM 1511 C CA . LEU A 1 194 ? -20.371 8.133 -1.602 1.00 58.47 194 LEU A CA 1
ATOM 1512 C C . LEU A 1 194 ? -19.496 9.294 -1.097 1.00 58.47 194 LEU A C 1
ATOM 1514 O O . LEU A 1 194 ? -18.424 9.549 -1.632 1.00 58.47 194 LEU A O 1
ATOM 1518 N N . ASN A 1 195 ? -19.903 9.929 0.006 1.00 51.38 195 ASN A N 1
ATOM 1519 C CA . ASN A 1 195 ? -19.166 11.014 0.653 1.00 51.38 195 ASN A CA 1
ATOM 1520 C C . ASN A 1 195 ? -17.780 10.582 1.161 1.00 51.38 195 ASN A C 1
ATOM 1522 O O . ASN A 1 195 ? -16.818 11.332 1.014 1.00 51.38 195 ASN A O 1
ATOM 1526 N N . ALA A 1 196 ? -17.645 9.380 1.729 1.00 59.69 196 ALA A N 1
ATOM 1527 C CA . ALA A 1 196 ? -16.355 8.873 2.202 1.00 59.69 196 ALA A CA 1
ATOM 1528 C C . ALA A 1 196 ? -15.412 8.539 1.037 1.00 59.69 196 ALA A C 1
ATOM 1530 O O . ALA A 1 196 ? -14.209 8.804 1.117 1.00 59.69 196 ALA A O 1
ATOM 1531 N N . ILE A 1 197 ? -15.960 8.013 -0.062 1.00 68.38 197 ILE A N 1
ATOM 1532 C CA . ILE A 1 197 ? -15.202 7.774 -1.294 1.00 68.38 197 ILE A CA 1
ATOM 1533 C C . ILE A 1 197 ? -14.728 9.094 -1.902 1.00 68.38 197 ILE A C 1
ATOM 1535 O O . ILE A 1 197 ? -13.545 9.230 -2.204 1.00 68.38 197 ILE A O 1
ATOM 1539 N N . SER A 1 198 ? -15.610 10.088 -2.014 1.00 65.56 198 SER A N 1
ATOM 1540 C CA . SER A 1 198 ? -15.269 11.405 -2.556 1.00 65.56 198 SER A CA 1
ATOM 1541 C C . SER A 1 198 ? -14.194 12.114 -1.730 1.00 65.56 198 SER A C 1
ATOM 1543 O O . SER A 1 198 ? -13.254 12.668 -2.293 1.00 65.56 198 SER A O 1
ATOM 1545 N N . VAL A 1 199 ? -14.267 12.055 -0.395 1.00 70.31 199 VAL A N 1
ATOM 1546 C CA . VAL A 1 199 ? -13.216 12.613 0.476 1.00 70.31 199 VAL A CA 1
ATOM 1547 C C . VAL A 1 199 ? -11.886 11.886 0.266 1.00 70.31 199 VAL A C 1
ATOM 1549 O O . VAL A 1 199 ? -10.845 12.532 0.161 1.00 70.31 199 VAL A O 1
ATOM 1552 N N . SER A 1 200 ? -11.914 10.557 0.141 1.00 76.38 200 SER A N 1
ATOM 1553 C CA . SER A 1 200 ? -10.704 9.762 -0.102 1.00 76.38 200 SER A CA 1
ATOM 1554 C C . SER A 1 200 ? -10.082 10.059 -1.469 1.00 76.38 200 SER A C 1
ATOM 1556 O O . SER A 1 200 ? -8.859 10.125 -1.586 1.00 76.38 200 SER A O 1
ATOM 1558 N N . PHE A 1 201 ? -10.903 10.317 -2.494 1.00 79.06 201 PHE A N 1
ATOM 1559 C CA . PHE A 1 201 ? -10.428 10.769 -3.803 1.00 79.06 201 PHE A CA 1
ATOM 1560 C C . PHE A 1 201 ? -9.658 12.076 -3.699 1.00 79.06 201 PHE A C 1
ATOM 1562 O O . PHE A 1 201 ? -8.514 12.160 -4.133 1.00 79.06 201 PHE A O 1
ATOM 1569 N N . VAL A 1 202 ? -10.286 13.085 -3.091 1.00 77.44 202 VAL A N 1
ATOM 1570 C CA . VAL A 1 202 ? -9.716 14.427 -2.980 1.00 77.44 202 VAL A CA 1
ATOM 1571 C C . VAL A 1 202 ? -8.402 14.370 -2.210 1.00 77.44 202 VAL A C 1
ATOM 1573 O O . VAL A 1 202 ? -7.406 14.930 -2.661 1.00 77.44 202 VAL A O 1
ATOM 1576 N N . LEU A 1 203 ? -8.359 13.632 -1.097 1.00 80.75 203 LEU A N 1
ATOM 1577 C CA . LEU A 1 203 ? -7.126 13.429 -0.340 1.00 80.75 203 LEU A CA 1
ATOM 1578 C C . LEU A 1 203 ? -6.057 12.706 -1.167 1.00 80.75 203 LEU A C 1
ATOM 1580 O O . LEU A 1 203 ? -4.903 13.118 -1.140 1.00 80.75 203 LEU A O 1
ATOM 1584 N N . THR A 1 204 ? -6.426 11.697 -1.957 1.00 82.06 204 THR A N 1
ATOM 1585 C CA . THR A 1 204 ? -5.487 10.995 -2.847 1.00 82.06 204 THR A CA 1
ATOM 1586 C C . THR A 1 204 ? -4.933 11.921 -3.931 1.00 82.06 204 THR A C 1
ATOM 1588 O O . THR A 1 204 ? -3.726 11.927 -4.172 1.00 82.06 204 THR A O 1
ATOM 1591 N N . CYS A 1 205 ? -5.773 12.758 -4.547 1.00 81.62 205 CYS A N 1
ATOM 1592 C CA . CYS A 1 205 ? -5.331 13.771 -5.503 1.00 81.62 205 CYS A CA 1
ATOM 1593 C C . CYS A 1 205 ? -4.349 14.750 -4.855 1.00 81.62 205 CYS A C 1
ATOM 1595 O O . CYS A 1 205 ? -3.291 15.012 -5.420 1.00 81.62 205 CYS A O 1
ATOM 1597 N N . LEU A 1 206 ? -4.645 15.236 -3.648 1.00 84.00 206 LEU A N 1
ATOM 1598 C CA . LEU A 1 206 ? -3.747 16.128 -2.911 1.00 84.00 206 LEU A CA 1
ATOM 1599 C C . LEU A 1 206 ? -2.411 15.449 -2.579 1.00 84.00 206 LEU A C 1
ATOM 1601 O O . LEU A 1 206 ? -1.353 16.035 -2.798 1.00 84.00 206 LEU A O 1
ATOM 1605 N N . LEU A 1 207 ? -2.443 14.196 -2.117 1.00 81.94 207 LEU A N 1
ATOM 1606 C CA . LEU A 1 207 ? -1.239 13.412 -1.834 1.00 81.94 207 LEU A CA 1
ATOM 1607 C C . LEU A 1 207 ? -0.421 13.131 -3.104 1.00 81.94 207 LEU A C 1
ATOM 1609 O O . LEU A 1 207 ? 0.805 13.114 -3.044 1.00 81.94 207 LEU A O 1
ATOM 1613 N N . SER A 1 208 ? -1.056 12.988 -4.272 1.00 79.38 208 SER A N 1
ATOM 1614 C CA . SER A 1 208 ? -0.346 12.751 -5.538 1.00 79.38 208 SER A CA 1
ATOM 1615 C C . SER A 1 208 ? 0.586 13.904 -5.941 1.00 79.38 208 SER A C 1
ATOM 1617 O O . SER A 1 208 ? 1.621 13.674 -6.574 1.00 79.38 208 SER A O 1
ATOM 1619 N N . PHE A 1 209 ? 0.288 15.141 -5.523 1.00 82.88 209 PHE A N 1
ATOM 1620 C CA . PHE A 1 209 ? 1.159 16.295 -5.769 1.00 82.88 209 PHE A CA 1
ATOM 1621 C C . PHE A 1 209 ? 2.485 16.214 -5.005 1.00 82.88 209 PHE A C 1
ATOM 1623 O O . PHE A 1 209 ? 3.465 16.825 -5.432 1.00 82.88 209 PHE A O 1
ATOM 1630 N N . MET A 1 210 ? 2.576 15.401 -3.944 1.00 81.00 210 MET A N 1
ATOM 1631 C CA . MET A 1 210 ? 3.850 15.132 -3.264 1.00 81.00 210 MET A CA 1
ATOM 1632 C C . MET A 1 210 ? 4.899 14.548 -4.216 1.00 81.00 210 MET A C 1
ATOM 1634 O O . MET A 1 210 ? 6.091 14.795 -4.037 1.00 81.00 210 MET A O 1
ATOM 1638 N N . ASN A 1 211 ? 4.470 13.843 -5.269 1.00 74.94 211 ASN A N 1
ATOM 1639 C CA . ASN A 1 211 ? 5.364 13.279 -6.277 1.00 74.94 211 ASN A CA 1
ATOM 1640 C C . ASN A 1 211 ? 6.139 14.358 -7.066 1.00 74.94 211 ASN A C 1
ATOM 1642 O O . ASN A 1 211 ? 7.259 14.115 -7.514 1.00 74.94 211 ASN A O 1
ATOM 1646 N N . ILE A 1 212 ? 5.608 15.583 -7.172 1.00 79.38 212 ILE A N 1
ATOM 1647 C CA . ILE A 1 212 ? 6.321 16.717 -7.786 1.00 79.38 212 ILE A CA 1
ATOM 1648 C C . ILE A 1 212 ? 7.507 17.143 -6.906 1.00 79.38 212 ILE A C 1
ATOM 1650 O O . ILE A 1 212 ? 8.601 17.409 -7.416 1.00 79.38 212 ILE A O 1
ATOM 1654 N N . GLY A 1 213 ? 7.322 17.120 -5.580 1.00 67.56 213 GLY A N 1
ATOM 1655 C CA . GLY A 1 213 ? 8.343 17.450 -4.578 1.00 67.56 213 GLY A CA 1
ATOM 1656 C C . GLY A 1 213 ? 9.537 16.487 -4.546 1.00 67.56 213 GLY A C 1
ATOM 1657 O O . GLY A 1 213 ? 10.593 16.838 -4.026 1.00 67.56 213 GLY A O 1
ATOM 1658 N N . GLY A 1 214 ? 9.413 15.310 -5.166 1.00 70.38 214 GLY A N 1
ATOM 1659 C CA . GLY A 1 214 ? 10.488 14.335 -5.351 1.00 70.38 214 GLY A CA 1
ATOM 1660 C C . GLY A 1 214 ? 10.186 12.973 -4.728 1.00 70.38 214 GLY A C 1
ATOM 1661 O O . GLY A 1 214 ? 9.324 12.832 -3.862 1.00 70.38 214 GLY A O 1
ATOM 1662 N N . SER A 1 215 ? 10.944 11.957 -5.147 1.00 67.12 215 SER A N 1
ATOM 1663 C CA . SER A 1 215 ? 10.779 10.566 -4.696 1.00 67.12 215 SER A CA 1
ATOM 1664 C C . SER A 1 215 ? 10.963 10.388 -3.185 1.00 67.12 215 SER A C 1
ATOM 1666 O O . SER A 1 215 ? 10.389 9.474 -2.604 1.00 67.12 215 SER A O 1
ATOM 1668 N N . VAL A 1 216 ? 11.698 11.287 -2.521 1.00 68.62 216 VAL A N 1
ATOM 1669 C CA . VAL A 1 216 ? 11.918 11.262 -1.065 1.00 68.62 216 VAL A CA 1
ATOM 1670 C C . VAL A 1 216 ? 10.615 11.465 -0.287 1.00 68.62 216 VAL A C 1
ATOM 1672 O O . VAL A 1 216 ? 10.337 10.718 0.649 1.00 68.62 216 VAL A O 1
ATOM 1675 N N . VAL A 1 217 ? 9.792 12.440 -0.689 1.00 67.81 217 VAL A N 1
ATOM 1676 C CA . VAL A 1 217 ? 8.505 12.736 -0.028 1.00 67.81 217 VAL A CA 1
ATOM 1677 C C . VAL A 1 217 ? 7.526 11.578 -0.234 1.00 67.81 217 VAL A C 1
ATOM 1679 O O . VAL A 1 217 ? 6.749 11.230 0.655 1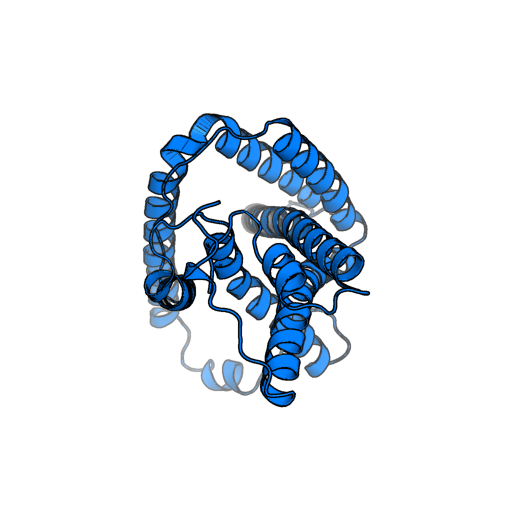.00 67.81 217 VAL A O 1
ATOM 1682 N N . PHE A 1 218 ? 7.618 10.916 -1.385 1.00 67.75 218 PHE A N 1
ATOM 1683 C CA . PHE A 1 218 ? 6.809 9.743 -1.668 1.00 67.75 218 PHE A CA 1
ATOM 1684 C C . PHE A 1 218 ? 7.255 8.504 -0.882 1.00 67.75 218 PHE A C 1
ATOM 1686 O O . PHE A 1 218 ? 6.433 7.822 -0.278 1.00 67.75 218 PHE A O 1
ATOM 1693 N N . ASN A 1 219 ? 8.559 8.246 -0.794 1.00 71.06 219 ASN A N 1
ATOM 1694 C CA . ASN A 1 219 ? 9.090 7.163 0.035 1.00 71.06 219 ASN A CA 1
ATOM 1695 C C . ASN A 1 219 ? 8.723 7.350 1.516 1.00 71.06 219 ASN A C 1
ATOM 1697 O O . ASN A 1 219 ? 8.400 6.383 2.206 1.00 71.06 219 ASN A O 1
ATOM 1701 N N . ALA A 1 220 ? 8.646 8.599 1.985 1.00 74.44 220 ALA A N 1
ATOM 1702 C CA . ALA A 1 220 ? 8.120 8.910 3.311 1.00 74.44 220 ALA A CA 1
ATOM 1703 C C . ALA A 1 220 ? 6.638 8.514 3.490 1.00 74.44 220 ALA A C 1
ATOM 1705 O O . ALA A 1 220 ? 6.222 8.240 4.614 1.00 74.44 220 ALA A O 1
ATOM 1706 N N . SER A 1 221 ? 5.849 8.419 2.414 1.00 76.50 221 SER A N 1
ATOM 1707 C CA . SER A 1 221 ? 4.440 7.994 2.452 1.00 76.50 221 SER A CA 1
ATOM 1708 C C . SER A 1 221 ? 4.287 6.499 2.758 1.00 76.50 221 SER A C 1
ATOM 1710 O O . SER A 1 221 ? 3.442 6.118 3.574 1.00 76.50 221 SER A O 1
ATOM 1712 N N . PHE A 1 222 ? 5.154 5.644 2.203 1.00 75.94 222 PHE A N 1
ATOM 1713 C CA . PHE A 1 222 ? 5.201 4.226 2.590 1.00 75.94 222 PHE A CA 1
ATOM 1714 C C . PHE A 1 222 ? 5.534 4.079 4.079 1.00 75.94 222 PHE A C 1
ATOM 1716 O O . PHE A 1 222 ? 4.826 3.385 4.814 1.00 75.94 222 PHE A O 1
ATOM 1723 N N . SER A 1 223 ? 6.548 4.811 4.549 1.00 81.94 223 SER A N 1
ATOM 1724 C CA . SER A 1 223 ? 6.935 4.827 5.963 1.00 81.94 223 SER A CA 1
ATOM 1725 C C . SER A 1 223 ? 5.827 5.346 6.870 1.00 81.94 223 SER A C 1
ATOM 1727 O O . SER A 1 223 ? 5.589 4.780 7.936 1.00 81.94 223 SER A O 1
ATOM 1729 N N . LEU A 1 224 ? 5.108 6.384 6.442 1.00 84.44 224 LEU A N 1
ATOM 1730 C CA . LEU A 1 224 ? 3.987 6.946 7.185 1.00 84.44 224 LEU A CA 1
ATOM 1731 C C . LEU A 1 224 ? 2.825 5.954 7.290 1.00 84.44 224 LEU A C 1
ATOM 1733 O O . LEU A 1 224 ? 2.252 5.814 8.368 1.00 84.44 224 LEU A O 1
ATOM 1737 N N . THR A 1 225 ? 2.518 5.224 6.214 1.00 83.56 225 THR A N 1
ATOM 1738 C CA . THR A 1 225 ? 1.490 4.171 6.217 1.00 83.56 225 THR A CA 1
ATOM 1739 C C . THR A 1 225 ? 1.831 3.080 7.229 1.00 83.56 225 THR A C 1
ATOM 1741 O O . THR A 1 225 ? 1.020 2.735 8.092 1.00 83.56 225 THR A O 1
ATOM 1744 N N . VAL A 1 226 ? 3.067 2.579 7.173 1.00 81.94 226 VAL A N 1
ATOM 1745 C CA . VAL A 1 226 ? 3.560 1.554 8.098 1.00 81.94 226 VAL A CA 1
ATOM 1746 C C . VAL A 1 226 ? 3.543 2.064 9.538 1.00 81.94 226 VAL A C 1
ATOM 1748 O O . VAL A 1 226 ? 3.011 1.393 10.423 1.00 81.94 226 VAL A O 1
ATOM 1751 N N . ALA A 1 227 ? 4.050 3.273 9.787 1.00 84.94 227 ALA A N 1
ATOM 1752 C CA . ALA A 1 227 ? 4.064 3.873 11.116 1.00 84.94 227 ALA A CA 1
ATOM 1753 C C . ALA A 1 227 ? 2.647 4.076 11.671 1.00 84.94 227 ALA A C 1
ATOM 1755 O O . ALA A 1 227 ? 2.399 3.798 12.845 1.00 84.94 227 ALA A O 1
ATOM 1756 N N . ALA A 1 228 ? 1.700 4.520 10.845 1.00 83.12 228 ALA A N 1
ATOM 1757 C CA . ALA A 1 228 ? 0.316 4.755 11.240 1.00 83.12 228 ALA A CA 1
ATOM 1758 C C . ALA A 1 228 ? -0.395 3.459 11.664 1.00 83.12 228 ALA A C 1
ATOM 1760 O O . ALA A 1 228 ? -1.033 3.416 12.725 1.00 83.12 228 ALA A O 1
ATOM 1761 N N . PHE A 1 229 ? -0.231 2.380 10.893 1.00 81.25 229 PHE A N 1
ATOM 1762 C CA . PHE A 1 229 ? -0.799 1.081 11.249 1.00 81.25 229 PHE A CA 1
ATOM 1763 C C . PHE A 1 229 ? -0.090 0.458 12.455 1.00 81.25 229 PHE A C 1
ATOM 1765 O O . PHE A 1 229 ? -0.755 0.087 13.423 1.00 81.25 229 PHE A O 1
ATOM 1772 N N . LEU A 1 230 ? 1.245 0.405 12.463 1.00 82.00 230 LEU A N 1
ATOM 1773 C CA . LEU A 1 230 ? 2.001 -0.196 13.566 1.00 82.00 230 LEU A CA 1
ATOM 1774 C C . LEU A 1 230 ? 1.802 0.547 14.887 1.00 82.00 230 LEU A C 1
ATOM 1776 O O . LEU A 1 230 ? 1.599 -0.092 15.913 1.00 82.00 230 LEU A O 1
ATOM 1780 N N . SER A 1 231 ? 1.806 1.881 14.893 1.00 81.12 231 SER A N 1
ATOM 1781 C CA . SER A 1 231 ? 1.589 2.662 16.121 1.00 81.12 231 SER A CA 1
ATOM 1782 C C . SER A 1 231 ? 0.202 2.431 16.730 1.00 81.12 231 SER A C 1
ATOM 1784 O O . SER A 1 231 ? 0.055 2.411 17.958 1.00 81.12 231 SER A O 1
ATOM 1786 N N . SER A 1 232 ? -0.809 2.190 15.894 1.00 77.19 232 SER A N 1
ATOM 1787 C CA . SER A 1 232 ? -2.160 1.840 16.335 1.00 77.19 232 SER A CA 1
ATOM 1788 C C . SER A 1 232 ? -2.179 0.459 17.012 1.00 77.19 232 SER A C 1
ATOM 1790 O O . SER A 1 232 ? -2.703 0.326 18.125 1.00 77.19 232 SER A O 1
ATOM 1792 N N . TYR A 1 233 ? -1.471 -0.526 16.442 1.00 75.38 233 TYR A N 1
ATOM 1793 C CA . TYR A 1 233 ? -1.278 -1.846 17.057 1.00 75.38 233 TYR A CA 1
ATOM 1794 C C . TYR A 1 233 ? -0.440 -1.803 18.340 1.00 75.38 233 TYR A C 1
ATOM 1796 O O . TYR A 1 233 ? -0.790 -2.460 19.321 1.00 75.38 233 TYR A O 1
ATOM 1804 N N . ILE A 1 234 ? 0.644 -1.022 18.367 1.00 80.38 234 ILE A N 1
ATOM 1805 C CA . ILE A 1 234 ? 1.511 -0.854 19.542 1.00 80.38 234 ILE A CA 1
ATOM 1806 C C . ILE A 1 234 ? 0.708 -0.270 20.701 1.00 80.38 234 ILE A C 1
ATOM 1808 O O . ILE A 1 234 ? 0.767 -0.807 21.806 1.00 80.38 234 ILE A O 1
ATOM 1812 N N . THR A 1 235 ? -0.092 0.772 20.445 1.00 75.94 235 THR A N 1
ATOM 1813 C CA . THR A 1 235 ? -0.948 1.396 21.466 1.00 75.94 235 THR A CA 1
ATOM 1814 C C . THR A 1 235 ? -1.866 0.353 22.105 1.00 75.94 235 THR A C 1
ATOM 1816 O O . THR A 1 235 ? -1.951 0.256 23.326 1.00 75.94 235 THR A O 1
ATOM 1819 N N . TYR A 1 236 ? -2.520 -0.476 21.292 1.00 71.62 236 TYR A N 1
ATOM 1820 C CA . TYR A 1 236 ? -3.402 -1.536 21.775 1.00 71.62 236 TYR A CA 1
ATOM 1821 C C . TYR A 1 236 ? -2.659 -2.636 22.556 1.00 71.62 236 TYR A C 1
ATOM 1823 O O . TYR A 1 236 ? -3.035 -2.953 23.690 1.00 71.62 236 TYR A O 1
ATOM 1831 N N . ASN A 1 237 ? -1.591 -3.197 21.980 1.00 76.44 237 ASN A N 1
ATOM 1832 C CA . ASN A 1 237 ? -0.819 -4.282 22.590 1.00 76.44 237 ASN A CA 1
ATOM 1833 C C . ASN A 1 237 ? -0.208 -3.855 23.928 1.00 76.44 237 ASN A C 1
ATOM 1835 O O . ASN A 1 237 ? -0.246 -4.617 24.896 1.00 76.44 237 ASN A O 1
ATOM 1839 N N . PHE A 1 238 ? 0.276 -2.615 24.011 1.00 80.00 238 PHE A N 1
ATOM 1840 C CA . PHE A 1 238 ? 0.813 -2.031 25.233 1.00 80.00 238 PHE A CA 1
ATOM 1841 C C . PHE A 1 238 ? -0.203 -2.069 26.383 1.00 80.00 238 PHE A C 1
ATOM 1843 O O . PHE A 1 238 ? 0.120 -2.540 27.474 1.00 80.00 238 PHE A O 1
ATOM 1850 N N . TYR A 1 239 ? -1.458 -1.670 26.148 1.00 74.19 239 TYR A N 1
ATOM 1851 C CA . TYR A 1 239 ? -2.482 -1.692 27.199 1.00 74.19 239 TYR A CA 1
ATOM 1852 C C . TYR A 1 239 ? -2.908 -3.102 27.604 1.00 74.19 239 TYR A C 1
ATOM 1854 O O . TYR A 1 239 ? -3.185 -3.336 28.782 1.00 74.19 239 TYR A O 1
ATOM 1862 N N . ILE A 1 240 ? -2.915 -4.063 26.678 1.00 73.00 240 ILE A N 1
ATOM 1863 C CA . ILE A 1 240 ? -3.162 -5.467 27.030 1.00 73.00 240 ILE A CA 1
ATOM 1864 C C . ILE A 1 240 ? -2.041 -6.020 27.904 1.00 73.00 240 ILE A C 1
ATOM 1866 O O . ILE A 1 240 ? -2.328 -6.642 28.929 1.00 73.00 240 ILE A O 1
ATOM 1870 N N . ILE A 1 241 ? -0.784 -5.785 27.527 1.00 78.25 241 ILE A N 1
ATOM 1871 C CA . ILE A 1 241 ? 0.380 -6.248 28.288 1.00 78.25 241 ILE A CA 1
ATOM 1872 C C . ILE A 1 241 ? 0.374 -5.613 29.679 1.00 78.25 241 ILE A C 1
ATOM 1874 O O . ILE A 1 241 ? 0.457 -6.335 30.669 1.00 78.25 241 ILE A O 1
ATOM 1878 N N . LEU A 1 242 ? 0.152 -4.298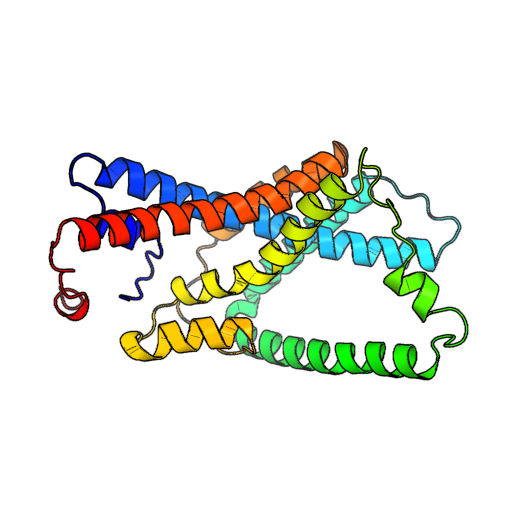 29.776 1.00 76.38 242 LEU A N 1
ATOM 1879 C CA . LEU A 1 242 ? 0.022 -3.604 31.059 1.00 76.38 242 LEU A CA 1
ATOM 1880 C C . LEU A 1 242 ? -1.105 -4.174 31.926 1.00 76.38 242 LEU A C 1
ATOM 1882 O O . LEU A 1 242 ? -0.956 -4.292 33.142 1.00 76.38 242 LEU A O 1
ATOM 1886 N N . LYS A 1 243 ? -2.247 -4.524 31.328 1.00 73.19 243 LYS A N 1
ATOM 1887 C CA . LYS A 1 243 ? -3.387 -5.085 32.063 1.00 73.19 243 LYS A CA 1
ATOM 1888 C C . LYS A 1 243 ? -3.098 -6.504 32.563 1.00 73.19 243 LYS A C 1
ATOM 1890 O O . LYS A 1 243 ? -3.452 -6.808 33.701 1.00 73.19 243 LYS A O 1
ATOM 1895 N N . ARG A 1 244 ? -2.395 -7.318 31.762 1.00 78.00 244 ARG A N 1
ATOM 1896 C CA . ARG A 1 244 ? -1.878 -8.639 32.164 1.00 78.00 244 ARG A CA 1
ATOM 1897 C C . ARG A 1 244 ? -0.852 -8.526 33.294 1.00 78.00 244 ARG A C 1
ATOM 1899 O O . ARG A 1 244 ? -0.981 -9.231 34.284 1.00 78.00 244 ARG A O 1
ATOM 1906 N N . TRP A 1 245 ? 0.101 -7.599 33.186 1.00 77.12 245 TRP A N 1
ATOM 1907 C CA . TRP A 1 245 ? 1.118 -7.345 34.215 1.00 77.12 245 TRP A CA 1
ATOM 1908 C C . TRP A 1 245 ? 0.515 -6.859 35.537 1.00 77.12 245 TRP A C 1
ATOM 1910 O O . TRP A 1 245 ? 1.013 -7.190 36.604 1.00 77.12 245 TRP A O 1
ATOM 1920 N N . ARG A 1 246 ? -0.593 -6.113 35.487 1.00 78.88 246 ARG A N 1
ATOM 1921 C CA . ARG A 1 246 ? -1.328 -5.646 36.676 1.00 78.88 246 ARG A CA 1
ATOM 1922 C C . ARG A 1 246 ? -2.294 -6.687 37.262 1.00 78.88 246 ARG A C 1
ATOM 1924 O O . ARG A 1 246 ? -3.095 -6.325 38.119 1.00 78.88 246 ARG A O 1
ATOM 1931 N N . GLY A 1 247 ? -2.291 -7.930 36.768 1.00 67.38 247 GLY A N 1
ATOM 1932 C CA . GLY A 1 247 ? -3.159 -9.009 37.258 1.00 67.38 247 GLY A CA 1
ATOM 1933 C C . GLY A 1 247 ? -4.662 -8.762 37.069 1.00 67.38 247 GLY A C 1
ATOM 1934 O O . GLY A 1 247 ? -5.484 -9.439 37.681 1.00 67.38 247 GLY A O 1
ATOM 1935 N N . LYS A 1 248 ? -5.061 -7.785 36.243 1.00 67.81 248 LYS A N 1
ATOM 1936 C CA . LYS A 1 248 ? -6.477 -7.455 36.039 1.00 67.81 248 LYS A CA 1
ATOM 1937 C C . LYS A 1 248 ? -7.073 -8.386 34.989 1.00 67.81 248 LYS A C 1
ATOM 1939 O O . LYS A 1 248 ? -6.597 -8.420 33.854 1.00 67.81 248 LYS A O 1
ATOM 1944 N N . ALA A 1 249 ? -8.156 -9.080 35.341 1.00 59.34 249 ALA A N 1
ATOM 1945 C CA . ALA A 1 249 ? -8.870 -9.954 34.417 1.00 59.34 249 ALA A CA 1
ATOM 1946 C C . ALA A 1 249 ? -9.262 -9.207 33.126 1.00 59.34 249 ALA A C 1
ATOM 1948 O O . ALA A 1 249 ? -9.764 -8.073 33.141 1.00 59.34 249 ALA A O 1
ATOM 1949 N N . LEU A 1 250 ? -9.020 -9.846 31.982 1.00 60.28 250 LEU A N 1
ATOM 1950 C CA . LEU A 1 250 ? -9.532 -9.379 30.700 1.00 60.28 250 LEU A CA 1
ATOM 1951 C C . LEU A 1 250 ? -11.037 -9.669 30.688 1.00 60.28 250 LEU A C 1
ATOM 1953 O O . LEU A 1 250 ? -11.447 -10.824 30.651 1.00 60.28 250 LEU A O 1
ATOM 1957 N N . ARG A 1 251 ? -11.862 -8.620 30.787 1.00 55.91 251 ARG A N 1
ATOM 1958 C CA . ARG A 1 251 ? -13.328 -8.741 30.789 1.00 55.91 251 ARG A CA 1
ATOM 1959 C C . ARG A 1 251 ? -13.770 -9.457 29.504 1.00 55.91 251 ARG A C 1
ATOM 1961 O O . ARG A 1 251 ? -13.364 -9.045 28.416 1.00 55.91 251 ARG A O 1
ATOM 1968 N N . ASN A 1 252 ? -14.533 -10.543 29.648 1.00 46.69 252 ASN A N 1
ATOM 1969 C CA . ASN A 1 252 ? -14.845 -11.468 28.558 1.00 46.69 252 ASN A CA 1
ATOM 1970 C C . ASN A 1 252 ? -15.614 -10.747 27.426 1.00 46.69 252 ASN A C 1
ATOM 1972 O O . ASN A 1 252 ? -16.679 -10.188 27.696 1.00 46.69 252 ASN A O 1
ATOM 1976 N N . PRO A 1 253 ? -15.105 -10.714 26.178 1.00 46.78 253 PRO A N 1
ATOM 1977 C CA . PRO A 1 253 ? -15.730 -9.948 25.101 1.00 46.78 253 PRO A CA 1
ATOM 1978 C C . PRO A 1 253 ? -17.087 -10.491 24.628 1.00 46.78 253 PRO A C 1
ATOM 1980 O O . PRO A 1 253 ? -17.834 -9.743 24.008 1.00 46.78 253 PRO A O 1
ATOM 1983 N N . SER A 1 254 ? -17.410 -11.757 24.910 1.00 43.50 254 SER A N 1
ATOM 1984 C CA . SER A 1 254 ? -18.628 -12.427 24.425 1.00 43.50 254 SER A CA 1
ATOM 1985 C C . SER A 1 254 ? -19.920 -12.004 25.133 1.00 43.50 254 SER A C 1
ATOM 1987 O O . SER A 1 254 ? -20.998 -12.229 24.599 1.00 43.50 254 SER A O 1
ATOM 1989 N N . VAL A 1 255 ? -19.837 -11.381 26.312 1.00 42.97 255 VAL A N 1
ATOM 1990 C CA . VAL A 1 255 ? -21.015 -11.097 27.157 1.00 42.97 255 VAL A CA 1
ATOM 1991 C C . VAL A 1 255 ? -21.724 -9.782 26.780 1.00 42.97 255 VAL A C 1
ATOM 1993 O O . VAL A 1 255 ? -22.858 -9.558 27.183 1.00 42.97 255 VAL A O 1
ATOM 1996 N N . GLU A 1 256 ? -21.100 -8.915 25.976 1.00 41.91 256 GLU A N 1
ATOM 1997 C CA . GLU A 1 256 ? -21.632 -7.575 25.652 1.00 41.91 256 GLU A CA 1
ATOM 1998 C C . GLU A 1 256 ? -22.066 -7.398 24.185 1.00 41.91 256 GLU A C 1
ATOM 2000 O O . GLU A 1 256 ? -22.510 -6.320 23.821 1.00 41.91 256 GLU A O 1
ATOM 2005 N N . LEU A 1 257 ? -21.992 -8.431 23.335 1.00 41.22 257 LEU A N 1
ATOM 2006 C CA . LEU A 1 257 ? -22.424 -8.350 21.923 1.00 41.22 257 LEU A CA 1
ATOM 2007 C C . LEU A 1 257 ? -23.958 -8.384 21.734 1.00 41.22 257 LEU A C 1
ATOM 2009 O O . LEU A 1 257 ? -24.432 -8.446 20.604 1.00 41.22 257 LEU A O 1
ATOM 2013 N N . GLY A 1 258 ? -24.724 -8.370 22.830 1.00 32.69 258 GLY A N 1
ATOM 2014 C CA . GLY A 1 258 ? -26.183 -8.515 22.846 1.00 32.69 258 GLY A CA 1
ATOM 2015 C C . GLY A 1 258 ? -26.955 -7.344 23.460 1.00 32.69 258 GLY A C 1
ATOM 2016 O O . GLY A 1 258 ? -28.074 -7.566 23.921 1.00 32.69 258 GLY A O 1
ATOM 2017 N N . ARG A 1 259 ? -26.386 -6.133 23.525 1.00 29.95 259 ARG A N 1
ATOM 2018 C CA . ARG A 1 259 ? -27.117 -4.908 23.893 1.00 29.95 259 ARG A CA 1
ATOM 2019 C C . ARG A 1 259 ? -26.670 -3.715 23.068 1.00 29.95 259 ARG A C 1
ATOM 2021 O O . ARG A 1 259 ? -25.441 -3.520 22.963 1.00 29.95 259 ARG A O 1
#

Secondary structure (DSSP, 8-state):
----TTHHHHHHHHHS-TTTHHHHHHHHHHHHHHHHHHHHHHHHHHHHHHHHHHHHHH-TTPPP-HHHHHHHHHHHHHHHHHHHHHHGGGHHHHHHHHHHHHHHHHHHHHHHHHHHS-HHHHHHHHHH----TT--S-HHHHHHHHHHHHHHHTTTTHHHHTS--TTHHHHHHHHHHHHTT--------S---HHHHHHHHHHHHHHHTHHHH-HHHHHHHHHHHHHHHHHHHHHHHHHHHHHHHTT-----GGGSTT-

Nearest PDB structures (foldseek):
  8fho-assembly1_B  TM=5.534E-01  e=2.283E+00  Danio rerio